Protein AF-A0A2N0NHW1-F1 (afdb_monomer)

pLDDT: mean 92.8, std 4.15, range [64.0, 98.0]

Foldseek 3Di:
DDDDDAQQADEDDQVVCCVQQQFLTDQALQHDFFWQFGWDADPVVGGTDGDDDPPIGTDWQVNVVVLQVQLVPDPDPVSNVVSRRNNRHNHGHPCVVGPSYITPVRYDYDCLCPQQVPVLLLVVCLQCQNNDPDSVVSPDQNHFYPVLLVVLQVVQCVCQVVDDCVLPHRGHRCVVCVVPDHSSNSCCCVPPRVCVSRVVRGDDD

Solvent-accessible surface area (backbone atoms only — not comparable to full-atom values): 11763 Å² total; per-residue (Å²): 138,87,88,85,87,78,71,52,66,54,74,48,56,66,74,58,46,21,61,64,55,26,36,66,27,73,74,31,49,21,37,50,72,52,34,70,51,63,35,48,76,35,83,88,77,74,46,42,44,73,70,92,59,94,87,54,51,70,44,48,50,64,54,53,52,52,56,35,49,54,43,71,68,41,88,42,73,70,55,26,54,50,46,25,54,71,61,19,40,72,45,81,32,78,61,71,78,37,88,59,44,43,55,41,74,23,51,52,82,36,57,56,57,48,52,16,61,43,45,34,55,47,52,52,25,43,34,57,45,59,58,49,92,50,66,77,78,28,75,48,85,61,40,42,53,70,70,60,46,53,52,47,19,49,54,32,45,67,44,30,86,73,52,61,69,91,73,52,79,59,53,58,32,50,82,84,41,56,94,76,55,51,46,68,54,27,39,45,36,62,76,67,43,41,60,83,67,44,56,91,65,40,70,83,130

Nearest PDB structures (foldseek):
  2l89-assembly1_A  TM=3.582E-01  e=9.801E+00  Schizosaccharomyces pombe

Organism: NCBI:txid588596

Structure (mmCIF, N/CA/C/O backbone):
data_AF-A0A2N0NHW1-F1
#
_entry.id   AF-A0A2N0NHW1-F1
#
loop_
_atom_site.group_PDB
_atom_site.id
_atom_site.type_symbol
_atom_site.label_atom_id
_atom_site.label_alt_id
_atom_site.label_comp_id
_atom_site.label_asym_id
_atom_site.label_entity_id
_atom_site.label_seq_id
_atom_site.pdbx_PDB_ins_code
_atom_site.Cartn_x
_atom_site.Cartn_y
_atom_site.Cartn_z
_atom_site.occupancy
_atom_site.B_iso_or_equiv
_atom_site.auth_seq_id
_atom_site.auth_comp_id
_atom_site.auth_asym_id
_atom_site.auth_atom_id
_atom_site.pdbx_PDB_model_num
ATOM 1 N N . PHE A 1 1 ? -29.963 -29.467 -3.826 1.00 82.06 1 PHE A N 1
ATOM 2 C CA . PHE A 1 1 ? -28.678 -28.910 -3.354 1.00 82.06 1 PHE A CA 1
ATOM 3 C C . PHE A 1 1 ? -28.899 -27.444 -3.019 1.00 82.06 1 PHE A C 1
ATOM 5 O O . PHE A 1 1 ? -29.525 -26.764 -3.822 1.00 82.06 1 PHE A O 1
ATOM 12 N N . VAL A 1 2 ? -28.458 -26.979 -1.847 1.00 88.88 2 VAL A N 1
ATOM 13 C CA . VAL A 1 2 ? -28.551 -25.562 -1.454 1.00 88.88 2 VAL A CA 1
ATOM 14 C C . VAL A 1 2 ? -27.142 -24.976 -1.491 1.00 88.88 2 VAL A C 1
ATOM 16 O O . VAL A 1 2 ? -26.278 -25.403 -0.726 1.00 88.88 2 VAL A O 1
ATOM 19 N N . LEU A 1 3 ? -26.907 -24.034 -2.406 1.00 90.56 3 LEU A N 1
ATOM 20 C CA . LEU A 1 3 ? -25.643 -23.309 -2.527 1.00 90.56 3 LEU A CA 1
ATOM 21 C C . LEU A 1 3 ? -25.658 -22.106 -1.580 1.00 90.56 3 LEU A C 1
ATOM 23 O O . LEU A 1 3 ? -26.539 -21.257 -1.685 1.00 90.56 3 LEU A O 1
ATOM 27 N N . HIS A 1 4 ? -24.660 -22.009 -0.706 1.00 89.81 4 HIS A N 1
ATOM 28 C CA . HIS A 1 4 ? -24.431 -20.826 0.120 1.00 89.81 4 HIS A CA 1
ATOM 29 C C . HIS A 1 4 ? -23.197 -20.083 -0.395 1.00 89.81 4 HIS A C 1
ATOM 31 O O . HIS A 1 4 ? -22.145 -20.690 -0.595 1.00 89.81 4 HIS A O 1
ATOM 37 N N . ALA A 1 5 ? -23.322 -18.773 -0.601 1.00 91.44 5 ALA A N 1
ATOM 38 C CA . ALA A 1 5 ? -22.217 -17.892 -0.955 1.00 91.44 5 ALA A CA 1
ATOM 39 C C . ALA A 1 5 ? -21.917 -16.960 0.223 1.00 91.44 5 ALA A C 1
ATOM 41 O O . ALA A 1 5 ? -22.826 -16.342 0.774 1.00 91.44 5 ALA A O 1
ATOM 42 N N . TYR A 1 6 ? -20.642 -16.852 0.593 1.00 93.12 6 TYR A N 1
ATOM 43 C CA . TYR A 1 6 ? -20.183 -16.006 1.691 1.00 93.12 6 TYR A CA 1
ATOM 44 C C . TYR A 1 6 ? -19.139 -15.016 1.190 1.00 93.12 6 TYR A C 1
ATOM 46 O O . TYR A 1 6 ? -18.230 -15.379 0.442 1.00 93.12 6 TYR A O 1
ATOM 54 N N . ILE A 1 7 ? -19.236 -13.769 1.647 1.00 93.62 7 ILE A N 1
ATOM 55 C CA . ILE A 1 7 ? -18.194 -12.771 1.414 1.00 93.62 7 ILE A CA 1
ATOM 56 C C . ILE A 1 7 ? -17.072 -13.034 2.417 1.00 93.62 7 ILE A C 1
ATOM 58 O O . ILE A 1 7 ? -17.293 -12.955 3.624 1.00 93.62 7 ILE A O 1
ATOM 62 N N . ILE A 1 8 ? -15.874 -13.347 1.925 1.00 94.62 8 ILE A N 1
ATOM 63 C CA . ILE A 1 8 ? -14.708 -13.662 2.770 1.00 94.62 8 ILE A CA 1
ATOM 64 C C . ILE A 1 8 ? -13.676 -12.532 2.815 1.00 94.62 8 ILE A C 1
ATOM 66 O O . ILE A 1 8 ? -12.847 -12.492 3.726 1.00 94.62 8 ILE A O 1
ATOM 70 N N . ALA A 1 9 ? -13.708 -11.619 1.839 1.00 95.00 9 ALA A N 1
ATOM 71 C C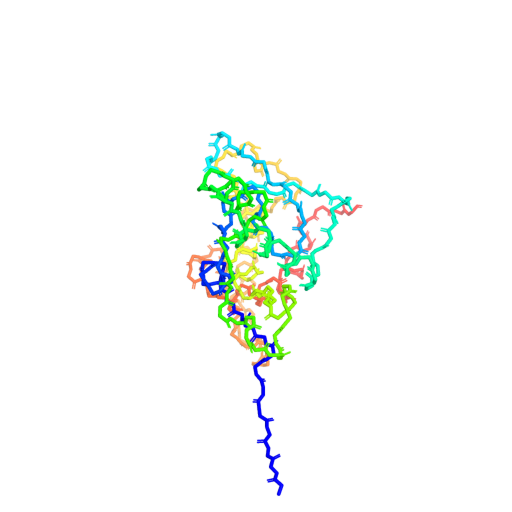A . ALA A 1 9 ? -12.747 -10.535 1.730 1.00 95.00 9 ALA A CA 1
ATOM 72 C C . ALA A 1 9 ? -13.324 -9.287 1.049 1.00 95.00 9 ALA A C 1
ATOM 74 O O . ALA A 1 9 ? -14.211 -9.382 0.203 1.00 95.00 9 ALA A O 1
ATOM 75 N N . TRP A 1 10 ? -12.762 -8.134 1.407 1.00 94.69 10 TRP A N 1
ATOM 76 C CA . TRP A 1 10 ? -13.047 -6.813 0.859 1.00 94.69 10 TRP A CA 1
ATOM 77 C C . TRP A 1 10 ? -11.733 -6.133 0.490 1.00 94.69 10 TRP A C 1
ATOM 79 O O . TRP A 1 10 ? -10.837 -6.002 1.324 1.00 94.69 10 TRP A O 1
ATOM 89 N N . THR A 1 11 ? -11.614 -5.674 -0.750 1.00 92.94 11 THR A N 1
ATOM 90 C CA . THR A 1 11 ? -10.414 -4.993 -1.249 1.00 92.94 11 THR A CA 1
ATOM 91 C C . THR A 1 11 ? -10.763 -3.591 -1.712 1.00 92.94 11 THR A C 1
ATOM 93 O O . THR A 1 11 ? -11.890 -3.330 -2.126 1.00 92.94 11 THR A O 1
ATOM 96 N N . GLY A 1 12 ? -9.791 -2.692 -1.667 1.00 91.81 12 GLY A N 1
ATOM 97 C CA . GLY A 1 12 ? -9.950 -1.344 -2.185 1.00 91.81 12 GLY A CA 1
ATOM 98 C C . GLY A 1 12 ? -8.791 -0.452 -1.788 1.00 91.81 12 GLY A C 1
ATOM 99 O O . GLY A 1 12 ? -7.914 -0.841 -1.005 1.00 91.81 12 GLY A O 1
ATOM 100 N N . ASP A 1 13 ? -8.822 0.767 -2.308 1.00 91.75 13 ASP A N 1
ATOM 101 C CA . ASP A 1 13 ? -7.889 1.801 -1.906 1.00 91.75 13 ASP A CA 1
ATOM 102 C C . ASP A 1 13 ? -8.015 2.107 -0.399 1.00 91.75 13 ASP A C 1
ATOM 104 O O . ASP A 1 13 ? -8.997 1.785 0.285 1.00 91.75 13 ASP A O 1
ATOM 108 N N . ILE A 1 14 ? -6.968 2.713 0.164 1.00 91.81 14 ILE A N 1
ATOM 109 C CA . ILE A 1 14 ? -6.939 3.006 1.600 1.00 91.81 14 ILE A CA 1
ATOM 110 C C . ILE A 1 14 ? -8.113 3.914 2.021 1.00 91.81 14 ILE A C 1
ATOM 112 O O . ILE A 1 14 ? -8.692 3.647 3.077 1.00 91.81 14 ILE A O 1
ATOM 116 N N . PRO A 1 15 ? -8.512 4.951 1.256 1.00 92.81 15 PRO A N 1
ATOM 117 C CA . PRO A 1 15 ? -9.699 5.745 1.567 1.00 92.81 15 PRO A CA 1
ATOM 118 C C . PRO A 1 15 ? -11.001 4.938 1.682 1.00 92.81 15 PRO A C 1
ATOM 120 O O . PRO A 1 15 ? -11.739 5.144 2.653 1.00 92.81 15 PRO A O 1
ATOM 123 N N . ALA A 1 16 ? -11.291 4.015 0.758 1.00 93.94 16 ALA A N 1
ATOM 124 C CA . ALA A 1 16 ? -12.494 3.186 0.835 1.00 93.94 16 ALA A CA 1
ATOM 125 C C . ALA A 1 16 ? -12.443 2.242 2.040 1.00 93.94 16 ALA A C 1
ATOM 127 O O . ALA A 1 16 ? -13.382 2.207 2.843 1.00 93.94 16 ALA A O 1
ATOM 128 N N . LEU A 1 17 ? -11.320 1.543 2.233 1.00 94.62 17 LEU A N 1
ATOM 129 C CA . LEU A 1 17 ? -11.161 0.628 3.366 1.00 94.62 17 LEU A CA 1
ATOM 130 C C . LEU A 1 17 ? -11.186 1.360 4.712 1.00 94.62 17 LEU A C 1
ATOM 132 O O . LEU A 1 17 ? -11.706 0.821 5.684 1.00 94.62 17 LEU A O 1
ATOM 136 N N . THR A 1 18 ? -10.723 2.613 4.762 1.00 95.00 18 THR A N 1
ATOM 137 C CA . THR A 1 18 ? -10.802 3.455 5.965 1.00 95.00 18 THR A CA 1
ATOM 138 C C . THR A 1 18 ? -12.245 3.641 6.431 1.00 95.00 18 THR A C 1
ATOM 140 O O . THR A 1 18 ? -12.527 3.565 7.628 1.00 95.00 18 THR A O 1
ATOM 143 N N . LYS A 1 19 ? -13.165 3.859 5.486 1.00 95.06 19 LYS A N 1
ATOM 144 C CA . LYS A 1 19 ? -14.596 4.027 5.772 1.00 95.06 19 LYS A CA 1
ATOM 145 C C . LYS A 1 19 ? -15.252 2.695 6.118 1.00 95.06 19 LYS A C 1
ATOM 147 O O . LYS A 1 19 ? -15.926 2.602 7.136 1.00 95.06 19 LYS A O 1
ATOM 152 N N . ILE A 1 20 ? -15.007 1.663 5.309 1.00 95.19 20 ILE A N 1
ATOM 153 C CA . ILE A 1 20 ? -15.612 0.332 5.479 1.00 95.19 20 ILE A CA 1
ATOM 154 C C . ILE A 1 20 ? -15.211 -0.300 6.820 1.00 95.19 20 ILE A C 1
ATOM 156 O O . ILE A 1 20 ? -16.048 -0.868 7.520 1.00 95.19 20 ILE A O 1
ATOM 160 N N . MET A 1 21 ? -13.938 -0.182 7.200 1.00 96.31 21 MET A N 1
ATOM 161 C CA . MET A 1 21 ? -13.416 -0.733 8.454 1.00 96.31 21 MET A CA 1
ATOM 162 C C . MET A 1 21 ? -13.618 0.197 9.657 1.00 96.31 21 MET A C 1
ATOM 164 O O . MET A 1 21 ? -13.273 -0.191 10.767 1.00 96.31 21 MET A O 1
ATOM 168 N N . ASN A 1 22 ? -14.159 1.402 9.446 1.00 96.62 22 ASN A N 1
ATOM 169 C CA . ASN A 1 22 ? -14.344 2.432 10.467 1.00 96.62 22 ASN A CA 1
ATOM 170 C C . ASN A 1 22 ? -13.047 2.761 11.244 1.00 96.62 22 ASN A C 1
ATOM 172 O O . ASN A 1 22 ? -12.987 2.673 12.469 1.00 96.62 22 ASN A O 1
ATOM 176 N N . ILE A 1 23 ? -11.986 3.136 10.521 1.00 96.50 23 ILE A N 1
ATOM 177 C CA . ILE A 1 23 ? -10.656 3.453 11.078 1.00 96.50 23 ILE A CA 1
ATOM 178 C C . ILE A 1 23 ? -10.252 4.921 10.859 1.00 96.50 23 ILE A C 1
ATOM 180 O O . ILE A 1 23 ? -10.913 5.684 10.144 1.00 96.50 23 ILE A O 1
ATOM 184 N N . THR A 1 24 ? -9.164 5.346 11.505 1.00 94.25 24 THR A N 1
ATOM 185 C CA . THR A 1 24 ? -8.602 6.713 11.444 1.00 94.25 24 THR A CA 1
ATOM 186 C C . THR A 1 24 ? -7.956 7.056 10.101 1.00 94.25 24 THR A C 1
ATOM 188 O O . THR A 1 24 ? -7.981 8.219 9.701 1.00 94.25 24 THR A O 1
ATOM 191 N N . GLY A 1 25 ? -7.462 6.054 9.369 1.00 91.00 25 GLY A N 1
ATOM 192 C CA . GLY A 1 25 ? -6.885 6.198 8.028 1.00 91.00 25 GLY A CA 1
ATOM 193 C C . GLY A 1 25 ? -5.362 6.376 8.015 1.00 91.00 25 GLY A C 1
ATOM 194 O O . GLY A 1 25 ? -4.701 6.329 9.053 1.00 91.00 25 GLY A O 1
ATOM 195 N N . HIS A 1 26 ? -4.794 6.566 6.819 1.00 85.94 26 HIS A N 1
ATOM 196 C CA . HIS A 1 26 ? -3.341 6.492 6.585 1.00 85.94 26 HIS A CA 1
ATOM 197 C C . HIS A 1 26 ? -2.511 7.577 7.284 1.00 85.94 26 HIS A C 1
ATOM 199 O O . HIS A 1 26 ? -1.360 7.323 7.607 1.00 85.94 26 HIS A O 1
ATOM 205 N N . ASN A 1 27 ? -3.074 8.761 7.542 1.00 91.12 27 ASN A N 1
ATOM 206 C CA . ASN A 1 27 ? -2.352 9.866 8.186 1.00 91.12 27 ASN A CA 1
ATOM 207 C C . ASN A 1 27 ? -2.479 9.863 9.722 1.00 91.12 27 ASN A C 1
ATOM 209 O O . ASN A 1 27 ? -2.322 10.896 10.367 1.00 91.12 27 ASN A O 1
ATOM 213 N N . SER A 1 28 ? -2.834 8.722 10.314 1.00 93.75 28 SER A N 1
ATOM 214 C CA . SER A 1 28 ? -2.901 8.557 11.767 1.00 93.75 28 SER A CA 1
ATOM 215 C C . SER A 1 28 ? -1.667 7.830 12.288 1.00 93.75 28 SER A C 1
ATOM 217 O O . SER A 1 28 ? -1.085 7.013 11.578 1.00 93.75 28 SER A O 1
ATOM 219 N N . TYR A 1 29 ? -1.295 8.099 13.541 1.00 94.94 29 TYR A N 1
ATOM 220 C CA . TYR A 1 29 ? -0.152 7.455 14.194 1.00 94.94 29 TYR A CA 1
ATOM 221 C C . TYR A 1 29 ? -0.278 5.925 14.216 1.00 94.94 29 TYR A C 1
ATOM 223 O O . TYR A 1 29 ? 0.709 5.237 14.010 1.00 94.94 29 TYR A O 1
ATOM 231 N N . HIS A 1 30 ? -1.492 5.382 14.329 1.00 93.94 30 HIS A N 1
ATOM 232 C CA . HIS A 1 30 ? -1.753 3.938 14.276 1.00 93.94 30 HIS A CA 1
ATOM 233 C C . HIS A 1 30 ? -2.588 3.547 13.046 1.00 93.94 30 HIS A C 1
ATOM 235 O O . HIS A 1 30 ? -3.590 2.843 13.140 1.00 93.94 30 HIS A O 1
ATOM 241 N N . GLY A 1 31 ? -2.180 4.012 11.861 1.00 91.81 31 GLY A N 1
ATOM 242 C CA . GLY A 1 31 ? -2.922 3.799 10.610 1.00 91.81 31 GLY A CA 1
ATOM 243 C C . GLY A 1 31 ? -2.817 2.396 9.996 1.00 91.81 31 GLY A C 1
ATOM 244 O O . GLY A 1 31 ? -3.572 2.073 9.074 1.00 91.81 31 GLY A O 1
ATOM 245 N N . CYS A 1 32 ? -1.898 1.546 10.466 1.00 93.00 32 CYS A N 1
ATOM 246 C CA . CYS A 1 32 ? -1.763 0.190 9.940 1.00 93.00 32 CYS A CA 1
ATOM 247 C C . CYS A 1 32 ? -2.912 -0.709 10.409 1.00 93.00 32 CYS A C 1
ATOM 249 O O . CYS A 1 32 ? -3.256 -0.765 11.587 1.00 93.00 32 CYS A O 1
ATOM 251 N N . ARG A 1 33 ? -3.482 -1.482 9.482 1.00 93.44 33 ARG A N 1
ATOM 252 C CA . ARG A 1 33 ? -4.569 -2.430 9.771 1.00 93.44 33 ARG A CA 1
ATOM 253 C C . ARG A 1 33 ? -4.063 -3.730 10.390 1.00 93.44 33 ARG A C 1
ATOM 255 O O . ARG A 1 33 ? -4.769 -4.339 11.186 1.00 93.44 33 ARG A O 1
ATOM 262 N N . PHE A 1 34 ? -2.851 -4.137 10.021 1.00 94.38 34 PHE A N 1
ATOM 263 C CA . PHE A 1 34 ? -2.318 -5.473 10.285 1.00 94.38 34 PHE A CA 1
ATOM 264 C C . PHE A 1 34 ? -1.431 -5.558 11.520 1.00 94.38 34 PHE A C 1
ATOM 266 O O . PHE A 1 34 ? -1.296 -6.639 12.073 1.00 94.38 34 PHE A O 1
ATOM 273 N N . CYS A 1 35 ? -0.830 -4.454 11.959 1.00 94.25 35 CYS A N 1
ATOM 274 C CA . CYS A 1 35 ? 0.109 -4.451 13.075 1.00 94.25 35 CYS A CA 1
ATOM 275 C C . CYS A 1 35 ? 0.065 -3.133 13.853 1.00 94.25 35 CYS A C 1
ATOM 277 O O . CYS A 1 35 ? -0.546 -2.158 13.405 1.00 94.25 35 CYS A O 1
ATOM 279 N N . ASN A 1 36 ? 0.699 -3.113 15.023 1.00 93.31 36 ASN A N 1
ATOM 280 C CA . ASN A 1 36 ? 0.720 -1.978 15.951 1.00 93.31 36 ASN A CA 1
ATOM 281 C C . ASN A 1 36 ? 1.857 -0.984 15.672 1.00 93.31 36 ASN A C 1
ATOM 283 O O . ASN A 1 36 ? 2.365 -0.344 16.586 1.00 93.31 36 ASN A O 1
ATOM 287 N N . ILE A 1 37 ? 2.291 -0.872 14.416 1.00 94.56 37 ILE A N 1
ATOM 288 C CA . ILE A 1 37 ? 3.351 0.062 14.038 1.00 94.56 37 ILE A CA 1
ATOM 289 C C . ILE A 1 37 ? 2.878 1.492 14.299 1.00 94.56 37 ILE A C 1
ATOM 291 O O . ILE A 1 37 ? 1.793 1.888 13.866 1.00 94.56 37 ILE A O 1
ATOM 295 N N . GLU A 1 38 ? 3.697 2.246 15.023 1.00 94.19 38 GLU A N 1
ATOM 296 C CA . GLU A 1 38 ? 3.469 3.659 15.279 1.00 94.19 38 GLU A CA 1
ATOM 297 C C . GLU A 1 38 ? 4.172 4.486 14.205 1.00 94.19 38 GLU A C 1
ATOM 299 O O . GLU A 1 38 ? 5.338 4.265 13.865 1.00 94.19 38 GLU A O 1
ATOM 304 N N . GLY A 1 39 ? 3.430 5.419 13.630 1.00 94.06 39 GLY A N 1
ATOM 305 C CA . GLY A 1 39 ? 3.946 6.363 12.667 1.00 94.06 39 GLY A CA 1
ATOM 306 C C . GLY A 1 39 ? 4.638 7.546 13.338 1.00 94.06 39 GLY A C 1
ATOM 307 O O . GLY A 1 39 ? 4.343 7.916 14.466 1.00 94.06 39 GLY A O 1
ATOM 308 N N . VAL A 1 40 ? 5.535 8.195 12.609 1.00 94.75 40 VAL A N 1
ATOM 309 C CA . VAL A 1 40 ? 6.222 9.417 13.023 1.00 94.75 40 VAL A CA 1
ATOM 310 C C . VAL A 1 40 ? 5.734 10.562 12.150 1.00 94.75 40 VAL A C 1
ATOM 312 O O . VAL A 1 40 ? 5.721 10.467 10.920 1.00 94.75 40 VAL A O 1
ATOM 315 N N . TYR A 1 41 ? 5.323 11.659 12.781 1.00 95.50 41 TYR A N 1
ATOM 316 C CA . TYR A 1 41 ? 4.906 12.854 12.058 1.00 95.50 41 TYR A CA 1
ATOM 317 C C . TYR A 1 41 ? 6.122 13.608 11.516 1.00 95.50 41 TYR A C 1
ATOM 319 O O . TYR A 1 41 ? 7.019 13.993 12.265 1.00 95.50 41 TYR A O 1
ATOM 327 N N . SER A 1 42 ? 6.142 13.855 10.209 1.00 92.75 42 SER A N 1
ATOM 328 C CA . SER A 1 42 ? 7.153 14.704 9.589 1.00 92.75 42 SER A CA 1
ATOM 329 C C . SER A 1 42 ? 6.695 16.155 9.569 1.00 92.75 42 SER A C 1
ATOM 331 O O . SER A 1 42 ? 5.788 16.517 8.817 1.00 92.75 42 SER A O 1
ATOM 333 N N . GLN A 1 43 ? 7.390 17.018 10.312 1.00 92.81 43 GLN A N 1
ATOM 334 C CA . GLN A 1 43 ? 7.140 18.462 10.276 1.00 92.81 43 GLN A CA 1
ATOM 335 C C . GLN A 1 43 ? 7.383 19.050 8.874 1.00 92.81 43 GLN A C 1
ATOM 337 O O . GLN A 1 43 ? 6.641 19.925 8.427 1.00 92.81 43 GLN A O 1
ATOM 342 N N . LYS A 1 44 ? 8.402 18.535 8.166 1.00 88.81 44 LYS A N 1
ATOM 343 C CA . LYS A 1 44 ? 8.801 18.986 6.824 1.00 88.81 44 LYS A CA 1
ATOM 344 C C . LYS A 1 44 ? 7.721 18.691 5.783 1.00 88.81 44 LYS A C 1
ATOM 346 O O . LYS A 1 44 ? 7.391 19.563 4.985 1.00 88.81 44 LYS A O 1
ATOM 351 N N . TYR A 1 45 ? 7.170 17.478 5.795 1.00 86.19 45 TYR A N 1
ATOM 352 C CA . TYR A 1 45 ? 6.227 17.026 4.766 1.00 86.19 45 TYR A CA 1
ATOM 353 C C . TYR A 1 45 ? 4.759 17.014 5.220 1.00 86.19 45 TYR A C 1
ATOM 355 O O . TYR A 1 45 ? 3.881 16.706 4.415 1.00 86.19 45 TYR A O 1
ATOM 363 N N . ARG A 1 46 ? 4.484 17.374 6.480 1.00 91.31 46 ARG A N 1
ATOM 364 C CA . ARG A 1 46 ? 3.144 17.501 7.083 1.00 91.31 46 ARG A CA 1
ATOM 365 C C . ARG A 1 46 ? 2.279 16.241 6.983 1.00 91.31 46 ARG A C 1
ATOM 367 O O . ARG A 1 46 ? 1.072 16.324 6.773 1.00 91.31 46 ARG A O 1
ATOM 374 N N . HIS A 1 47 ? 2.896 15.073 7.134 1.00 91.06 47 HIS A N 1
ATOM 375 C CA . HIS A 1 47 ? 2.187 13.798 7.206 1.00 91.06 47 HIS A CA 1
ATOM 376 C C . HIS A 1 47 ? 2.937 12.767 8.047 1.00 91.06 47 HIS A C 1
ATOM 378 O O . HIS A 1 47 ? 4.114 12.944 8.376 1.00 91.06 47 HIS A O 1
ATOM 384 N N . VAL A 1 48 ? 2.220 11.709 8.415 1.00 94.44 48 VAL A N 1
ATOM 385 C CA . VAL A 1 48 ? 2.725 10.577 9.190 1.00 94.44 48 VAL A CA 1
ATOM 386 C C . VAL A 1 48 ? 3.362 9.539 8.264 1.00 94.44 48 VAL A C 1
ATOM 388 O O . VAL A 1 48 ? 2.779 9.157 7.250 1.00 94.44 48 VAL A O 1
ATOM 391 N N . TYR A 1 49 ? 4.548 9.065 8.638 1.00 92.56 49 TYR A N 1
ATOM 392 C CA . TYR A 1 49 ? 5.265 7.975 7.974 1.00 92.56 49 TYR A CA 1
ATOM 393 C C . TYR A 1 49 ? 5.476 6.808 8.929 1.00 92.56 49 TYR A C 1
ATOM 395 O O . TYR A 1 49 ? 5.560 7.012 10.131 1.00 92.56 49 TYR A O 1
ATOM 403 N N . PHE A 1 50 ? 5.639 5.596 8.405 1.00 92.44 50 PHE A N 1
ATOM 404 C CA . PHE A 1 50 ? 5.817 4.388 9.212 1.00 92.44 50 PHE A CA 1
ATOM 405 C C . PHE A 1 50 ? 7.241 3.846 9.039 1.00 92.44 50 PHE A C 1
ATOM 407 O O . PHE A 1 50 ? 7.501 3.146 8.056 1.00 92.44 50 PHE A O 1
ATOM 414 N N . PRO A 1 51 ? 8.188 4.195 9.931 1.00 90.81 51 PRO A N 1
ATOM 415 C CA . PRO A 1 51 ? 9.542 3.663 9.855 1.00 90.81 51 PRO A CA 1
ATOM 416 C C . PRO A 1 51 ? 9.534 2.148 10.120 1.00 90.81 51 PRO A C 1
ATOM 418 O O . PRO A 1 51 ? 8.795 1.697 10.997 1.00 90.81 51 PRO A O 1
ATOM 421 N N . PRO A 1 52 ? 10.345 1.346 9.405 1.00 88.94 52 PRO A N 1
ATOM 422 C CA . PRO A 1 52 ? 10.413 -0.092 9.639 1.00 88.94 52 PRO A CA 1
ATOM 423 C C . PRO A 1 52 ? 10.721 -0.403 11.106 1.00 88.94 52 PRO A C 1
ATOM 425 O O . PRO A 1 52 ? 11.720 0.062 11.649 1.00 88.94 52 PRO A O 1
ATOM 428 N N . ASN A 1 53 ? 9.870 -1.211 11.734 1.00 88.19 53 ASN A N 1
ATOM 429 C CA . ASN A 1 53 ? 10.071 -1.688 13.095 1.00 88.19 53 ASN A CA 1
ATOM 430 C C . ASN A 1 53 ? 9.972 -3.222 13.106 1.00 88.19 53 ASN A C 1
ATOM 432 O O . ASN A 1 53 ? 8.865 -3.751 12.969 1.00 88.19 53 ASN A O 1
ATOM 436 N N . PRO A 1 54 ? 11.096 -3.947 13.260 1.00 84.50 54 PRO A N 1
ATOM 437 C CA . PRO A 1 54 ? 11.099 -5.409 13.230 1.00 84.50 54 PRO A CA 1
ATOM 438 C C . PRO A 1 54 ? 10.391 -6.031 14.442 1.00 84.50 54 PRO A C 1
ATOM 440 O O . PRO A 1 54 ? 9.939 -7.167 14.360 1.00 84.50 54 PRO A O 1
ATOM 443 N N . ASN A 1 55 ? 10.236 -5.282 15.537 1.00 88.94 55 ASN A N 1
ATOM 444 C CA . ASN A 1 55 ? 9.601 -5.746 16.773 1.00 88.94 55 ASN A CA 1
ATOM 445 C C . ASN A 1 55 ? 8.096 -5.436 16.814 1.00 88.94 55 ASN A C 1
ATOM 447 O O . ASN A 1 55 ? 7.482 -5.419 17.881 1.00 88.94 55 ASN A O 1
ATOM 451 N N . CYS A 1 56 ? 7.491 -5.133 15.665 1.00 89.62 56 CYS A N 1
ATOM 452 C CA . CYS A 1 56 ? 6.086 -4.776 15.598 1.00 89.62 56 CYS A CA 1
ATOM 453 C C . CYS A 1 56 ? 5.179 -6.004 15.765 1.00 89.62 56 CYS A C 1
ATOM 455 O O . CYS A 1 56 ? 5.312 -6.998 15.052 1.00 89.62 56 CYS A O 1
ATOM 457 N N . THR A 1 57 ? 4.215 -5.915 16.680 1.00 93.31 57 THR A N 1
ATOM 458 C CA . THR A 1 57 ? 3.227 -6.970 16.913 1.00 93.31 57 THR A CA 1
ATOM 459 C C . THR A 1 57 ? 2.084 -6.890 15.904 1.00 93.31 57 THR A C 1
ATOM 461 O O . THR A 1 57 ? 1.535 -5.817 15.635 1.00 93.31 57 THR A O 1
ATOM 464 N N . ASN A 1 58 ? 1.718 -8.038 15.331 1.00 94.69 58 ASN A N 1
ATOM 465 C CA . ASN A 1 58 ? 0.557 -8.151 14.452 1.00 94.69 58 ASN A CA 1
ATOM 466 C C . ASN A 1 58 ? -0.741 -8.097 15.264 1.00 94.69 58 ASN A C 1
ATOM 468 O O . ASN A 1 58 ? -0.778 -8.556 16.399 1.00 94.69 58 ASN A O 1
ATOM 472 N N . LYS A 1 59 ? -1.794 -7.557 14.649 1.00 94.88 59 LYS A N 1
ATOM 473 C CA . LYS A 1 59 ? -3.159 -7.538 15.173 1.00 94.88 59 LYS A CA 1
ATOM 474 C C . LYS A 1 59 ? -3.932 -8.715 14.601 1.00 94.88 59 LYS A C 1
ATOM 476 O O . LYS A 1 59 ? -4.078 -8.814 13.376 1.00 94.88 59 LYS A O 1
ATOM 481 N N . ASP A 1 60 ? -4.465 -9.560 15.467 1.00 95.75 60 ASP A N 1
ATOM 482 C CA . ASP A 1 60 ? -5.396 -10.612 15.072 1.00 95.75 60 ASP A CA 1
ATOM 483 C C . ASP A 1 60 ? -6.865 -10.196 15.274 1.00 95.75 60 ASP A C 1
ATOM 485 O O . ASP A 1 60 ? -7.185 -9.064 15.636 1.00 95.75 60 ASP A O 1
ATOM 489 N N . HIS A 1 61 ? -7.792 -11.110 14.995 1.00 96.06 61 HIS A N 1
ATOM 490 C CA . HIS A 1 61 ? -9.218 -10.821 15.117 1.00 96.06 61 HIS A CA 1
ATOM 491 C C . HIS A 1 61 ? -9.667 -10.548 16.561 1.00 96.06 61 HIS A C 1
ATOM 493 O O . HIS A 1 61 ? -10.586 -9.753 16.763 1.00 96.06 61 HIS A O 1
ATOM 499 N N . LEU A 1 62 ? -9.033 -11.184 17.548 1.00 96.56 62 LEU A N 1
ATOM 500 C CA . LEU A 1 62 ? -9.345 -11.006 18.964 1.00 96.56 62 LEU A CA 1
ATOM 501 C C . LEU A 1 62 ? -8.826 -9.660 19.469 1.00 96.56 62 LEU A C 1
ATOM 503 O O . LEU A 1 62 ? -9.553 -8.975 20.188 1.00 96.56 62 LEU A O 1
ATOM 507 N N . ASP A 1 63 ? -7.635 -9.237 19.034 1.00 96.62 63 ASP A N 1
ATOM 508 C CA . ASP A 1 63 ? -7.115 -7.896 19.324 1.00 96.62 63 ASP A CA 1
ATOM 509 C C . ASP A 1 63 ? -8.087 -6.814 18.842 1.00 96.62 63 ASP A C 1
ATOM 511 O O . ASP A 1 63 ? -8.407 -5.879 19.576 1.00 96.62 63 ASP A O 1
ATOM 515 N N . TRP A 1 64 ? -8.607 -6.965 17.619 1.00 97.06 64 TRP A N 1
ATOM 516 C CA . TRP A 1 64 ? -9.594 -6.042 17.060 1.00 97.06 64 TRP A CA 1
ATOM 517 C C . TRP A 1 64 ? -10.885 -5.992 17.884 1.00 97.06 64 TRP A C 1
ATOM 519 O O . TRP A 1 64 ? -11.379 -4.899 18.160 1.00 97.06 64 TRP A O 1
ATOM 529 N N . LEU A 1 65 ? -11.422 -7.147 18.294 1.00 96.94 65 LEU A N 1
ATOM 530 C CA . LEU A 1 65 ? -12.620 -7.209 19.138 1.00 96.94 65 LEU A CA 1
ATOM 531 C C . LEU A 1 65 ? -12.389 -6.554 20.503 1.00 96.94 65 LEU A C 1
ATOM 533 O O . LEU A 1 65 ? -13.233 -5.779 20.949 1.00 96.94 65 LEU A O 1
ATOM 537 N N . ARG A 1 66 ? -11.239 -6.818 21.136 1.00 97.62 66 ARG A N 1
ATOM 538 C CA . ARG A 1 66 ? -10.863 -6.214 22.420 1.00 97.62 66 ARG A CA 1
ATOM 539 C C . ARG A 1 66 ? -10.805 -4.690 22.313 1.00 97.62 66 ARG A C 1
ATOM 541 O O . ARG A 1 66 ? -11.485 -4.010 23.074 1.00 97.62 66 ARG A O 1
ATOM 548 N N . HIS A 1 67 ? -10.073 -4.160 21.332 1.00 97.00 67 HIS A N 1
ATOM 549 C CA . HIS A 1 67 ? -9.939 -2.713 21.135 1.00 97.00 67 HIS A CA 1
ATOM 550 C C . HIS A 1 67 ? -11.284 -2.032 20.851 1.00 97.00 67 HIS A C 1
ATOM 552 O O . HIS A 1 67 ? -11.542 -0.943 21.357 1.00 97.00 67 HIS A O 1
ATOM 558 N N . ILE A 1 68 ? -12.154 -2.664 20.057 1.00 97.38 68 ILE A N 1
ATOM 559 C CA . ILE A 1 68 ? -13.498 -2.139 19.783 1.00 97.38 68 ILE A CA 1
ATOM 560 C C . ILE A 1 68 ? -14.342 -2.116 21.055 1.00 97.38 68 ILE A C 1
ATOM 562 O O . ILE A 1 68 ? -14.964 -1.095 21.329 1.00 97.38 68 ILE A O 1
ATOM 566 N N . ASN A 1 69 ? -14.335 -3.200 21.834 1.00 97.50 69 ASN A N 1
ATOM 567 C CA . ASN A 1 69 ? -15.102 -3.268 23.072 1.00 97.50 69 ASN A CA 1
ATOM 568 C C . ASN A 1 69 ? -14.653 -2.180 24.056 1.00 97.50 69 ASN A C 1
ATOM 570 O O . ASN A 1 69 ? -15.491 -1.463 24.586 1.00 97.50 69 ASN A O 1
ATOM 574 N N . GLU A 1 70 ? -13.343 -1.977 24.220 1.00 98.00 70 GLU A N 1
ATOM 575 C CA . GLU A 1 70 ? -12.813 -0.893 25.057 1.00 98.00 70 GLU A CA 1
ATOM 576 C C . GLU A 1 70 ? -13.304 0.490 24.594 1.00 98.00 70 GLU A C 1
ATOM 578 O O . GLU A 1 70 ? -13.738 1.296 25.417 1.00 98.00 70 GLU A O 1
ATOM 583 N N . ILE A 1 71 ? -13.311 0.749 23.278 1.00 97.62 71 ILE A N 1
ATOM 584 C CA . ILE A 1 71 ? -13.833 1.997 22.693 1.00 97.62 71 ILE A CA 1
ATOM 585 C C . ILE A 1 71 ? -15.344 2.152 22.938 1.00 97.62 71 ILE A C 1
ATOM 587 O O . ILE A 1 71 ? -15.812 3.269 23.174 1.00 97.62 71 ILE A O 1
ATOM 591 N N . GLU A 1 72 ? -16.121 1.071 22.837 1.00 96.44 72 GLU A N 1
ATOM 592 C CA . GLU A 1 72 ? -17.580 1.085 23.016 1.00 96.44 72 GLU A CA 1
ATOM 593 C C . GLU A 1 72 ? -17.989 1.239 24.485 1.00 96.44 72 GLU A C 1
ATOM 595 O O . GLU A 1 72 ? -18.980 1.911 24.767 1.00 96.44 72 GLU A O 1
ATOM 600 N N . THR A 1 73 ? -17.211 0.677 25.414 1.00 97.00 73 THR A N 1
ATOM 601 C CA . THR A 1 73 ? -17.457 0.776 26.863 1.00 97.00 73 THR A CA 1
ATOM 602 C C . THR A 1 73 ? -16.905 2.049 27.505 1.00 97.00 73 THR A C 1
ATOM 604 O O . THR A 1 73 ? -17.160 2.289 28.685 1.00 97.00 73 THR A O 1
ATOM 607 N N . ALA A 1 74 ? -16.151 2.863 26.758 1.00 97.12 74 ALA A N 1
ATOM 608 C CA . ALA A 1 74 ? -15.582 4.111 27.254 1.00 97.12 74 ALA A CA 1
ATOM 609 C C . ALA A 1 74 ? -16.677 5.040 27.805 1.00 97.12 74 ALA A C 1
ATOM 611 O O . ALA A 1 74 ? -17.677 5.328 27.142 1.00 97.12 74 ALA A O 1
ATOM 612 N N . THR A 1 75 ? -16.466 5.543 29.019 1.00 96.31 75 THR A N 1
ATOM 613 C CA . THR A 1 75 ? -17.488 6.300 29.765 1.00 96.31 75 THR A CA 1
ATOM 614 C C . THR A 1 75 ? -17.519 7.777 29.390 1.00 96.31 75 THR A C 1
ATOM 616 O O . THR A 1 75 ? -18.537 8.451 29.554 1.00 96.31 75 THR A O 1
ATOM 619 N N . THR A 1 76 ? -16.403 8.297 28.873 1.00 97.12 76 THR A N 1
ATOM 620 C CA . THR A 1 76 ? -16.260 9.707 28.501 1.00 97.12 76 THR A CA 1
ATOM 621 C C . THR A 1 76 ? -15.810 9.860 27.054 1.00 97.12 76 THR A C 1
ATOM 623 O O . THR A 1 76 ? -15.039 9.056 26.532 1.00 97.12 76 THR A O 1
ATOM 626 N N . ASN A 1 77 ? -16.218 10.961 26.414 1.00 96.12 77 ASN A N 1
ATOM 627 C CA . ASN A 1 77 ? -15.765 11.286 25.057 1.00 96.12 77 ASN A CA 1
ATOM 628 C C . ASN A 1 77 ? -14.235 11.403 24.975 1.00 96.12 77 ASN A C 1
ATOM 630 O O . ASN A 1 77 ? -13.635 10.940 24.012 1.00 96.12 77 ASN A O 1
ATOM 634 N N . ARG A 1 78 ? -13.593 11.949 26.016 1.00 97.25 78 ARG A N 1
ATOM 635 C CA . ARG A 1 78 ? -12.131 12.094 26.076 1.00 97.25 78 ARG A CA 1
ATOM 636 C C . ARG A 1 78 ? -11.413 10.742 26.103 1.00 97.25 78 ARG A C 1
ATOM 638 O O . ARG A 1 78 ? -10.407 10.561 25.419 1.00 97.25 78 ARG A O 1
ATOM 645 N N . GLU A 1 79 ? -11.914 9.801 26.901 1.00 97.31 79 GLU A N 1
ATOM 646 C CA . GLU A 1 79 ? -11.391 8.432 26.960 1.00 97.31 79 GLU A CA 1
ATOM 647 C C . GLU A 1 79 ? -11.551 7.743 25.603 1.00 97.31 79 GLU A C 1
ATOM 649 O O . GLU A 1 79 ? -10.579 7.226 25.051 1.00 97.31 79 GLU A O 1
ATOM 654 N N . LYS A 1 80 ? -12.744 7.848 25.011 1.00 97.50 80 LYS A N 1
ATOM 655 C CA . LYS A 1 80 ? -13.038 7.301 23.687 1.00 97.50 80 LYS A CA 1
ATOM 656 C C . LYS A 1 80 ? -12.094 7.842 22.611 1.00 97.50 80 LYS A C 1
ATOM 658 O O . LYS A 1 80 ? -11.510 7.062 21.866 1.00 97.50 80 LYS A O 1
ATOM 663 N N . GLU A 1 81 ? -11.896 9.156 22.539 1.00 97.00 81 GLU A N 1
ATOM 664 C CA . GLU A 1 81 ? -10.966 9.786 21.590 1.00 97.00 81 GLU A CA 1
ATOM 665 C C . GLU A 1 81 ? -9.517 9.323 21.789 1.00 97.00 81 GLU A C 1
ATOM 667 O O . GLU A 1 81 ? -8.793 9.109 20.812 1.00 97.00 81 GLU A O 1
ATOM 672 N N . THR A 1 82 ? -9.105 9.118 23.042 1.00 97.31 82 THR A N 1
ATOM 673 C CA . THR A 1 82 ? -7.770 8.607 23.378 1.00 97.31 82 THR A 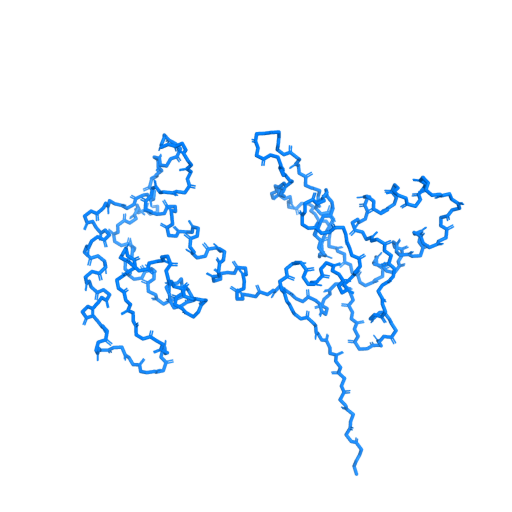CA 1
ATOM 674 C C . THR A 1 82 ? -7.588 7.178 22.866 1.00 97.31 82 THR A C 1
ATOM 676 O O . THR A 1 82 ? -6.605 6.894 22.182 1.00 97.31 82 THR A O 1
ATOM 679 N N . LEU A 1 83 ? -8.562 6.295 23.108 1.00 97.69 83 LEU A N 1
ATOM 680 C CA . LEU A 1 83 ? -8.537 4.914 22.613 1.00 97.69 83 LEU A CA 1
ATOM 681 C C . LEU A 1 83 ? -8.564 4.862 21.078 1.00 97.69 83 LEU A C 1
ATOM 683 O O . LEU A 1 83 ? -7.771 4.141 20.473 1.00 97.69 83 LEU A O 1
ATOM 687 N N . ILE A 1 84 ? -9.401 5.686 20.433 1.00 97.19 84 ILE A N 1
ATOM 688 C CA . ILE A 1 84 ? -9.450 5.794 18.966 1.00 97.19 84 ILE A CA 1
ATOM 689 C C . ILE A 1 84 ? -8.078 6.180 18.406 1.00 97.19 84 ILE A C 1
ATOM 691 O O . ILE A 1 84 ? -7.626 5.602 17.413 1.00 97.19 84 ILE A O 1
ATOM 695 N N . LYS A 1 85 ? -7.398 7.143 19.040 1.00 95.38 85 LYS A N 1
ATOM 696 C CA . LYS A 1 85 ? -6.064 7.584 18.625 1.00 95.38 85 LYS A CA 1
ATOM 697 C C . LYS A 1 85 ? -5.020 6.478 18.796 1.00 95.38 85 LYS A C 1
ATOM 699 O O . LYS A 1 85 ? -4.227 6.288 17.877 1.00 95.38 85 LYS A O 1
ATOM 704 N N . ASN A 1 86 ? -5.052 5.751 19.913 1.00 95.00 86 ASN A N 1
ATOM 705 C CA . ASN A 1 86 ? -4.089 4.692 20.238 1.00 95.00 86 ASN A 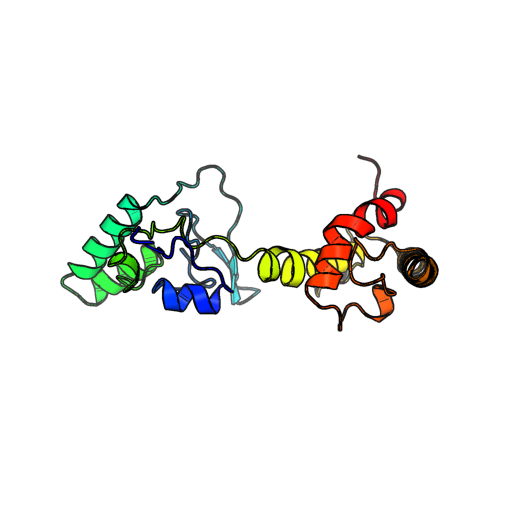CA 1
ATOM 706 C C . ASN A 1 86 ? -4.270 3.435 19.374 1.00 95.00 86 ASN A C 1
ATOM 708 O O . ASN A 1 86 ? -3.296 2.786 19.007 1.00 95.00 86 ASN A O 1
ATOM 712 N N . TYR A 1 87 ? -5.507 3.079 19.024 1.00 95.88 87 TYR A N 1
ATOM 713 C CA . TYR A 1 87 ? -5.786 1.858 18.256 1.00 95.88 87 TYR A CA 1
ATOM 714 C C . TYR A 1 87 ? -5.897 2.094 16.750 1.00 95.88 87 TYR A C 1
ATOM 716 O O . TYR A 1 87 ? -5.782 1.149 15.962 1.00 95.88 87 TYR A O 1
ATOM 724 N N . GLY A 1 88 ? -6.131 3.344 16.343 1.00 96.06 88 GLY A N 1
ATOM 725 C CA . GLY A 1 88 ? -6.429 3.703 14.959 1.00 96.06 88 GLY A CA 1
ATOM 726 C C . GLY A 1 88 ? -7.806 3.221 14.487 1.00 96.06 88 GLY A C 1
ATOM 727 O O . GLY A 1 88 ? -8.077 3.177 13.287 1.00 96.06 88 GLY A O 1
ATOM 728 N N . ILE A 1 89 ? -8.689 2.846 15.413 1.00 96.88 89 ILE A N 1
ATOM 729 C CA . ILE A 1 89 ? -10.035 2.322 15.153 1.00 96.88 89 ILE A CA 1
ATOM 730 C C . ILE A 1 89 ? -11.034 3.351 15.668 1.00 96.88 89 ILE A C 1
ATOM 732 O O . ILE A 1 89 ? -10.940 3.751 16.818 1.00 96.88 89 ILE A O 1
ATOM 736 N N . LYS A 1 90 ? -11.987 3.795 14.842 1.00 96.12 90 LYS A N 1
ATOM 737 C CA . LYS A 1 90 ? -13.026 4.757 15.262 1.00 96.12 90 LYS A CA 1
ATOM 738 C C . LYS A 1 90 ? -14.196 4.080 15.972 1.00 96.12 90 LYS A C 1
ATOM 740 O O . LYS A 1 90 ? -14.870 4.713 16.780 1.00 96.12 90 LYS A O 1
ATOM 745 N N . GLY A 1 91 ? -14.451 2.815 15.652 1.00 95.06 91 GLY A N 1
ATOM 746 C CA . GLY A 1 91 ? -15.490 2.007 16.280 1.00 95.06 91 GLY A CA 1
ATOM 747 C C . GLY A 1 91 ? -15.763 0.721 15.509 1.00 95.06 91 GLY A C 1
ATOM 748 O O . GLY A 1 91 ? -15.059 0.392 14.551 1.00 95.06 91 GLY A O 1
ATOM 749 N N . LYS A 1 92 ? -16.818 0.007 15.905 1.00 96.31 92 LYS A N 1
ATOM 750 C CA . LYS A 1 92 ? -17.222 -1.248 15.270 1.00 96.31 92 LYS A CA 1
ATOM 751 C C . LYS A 1 9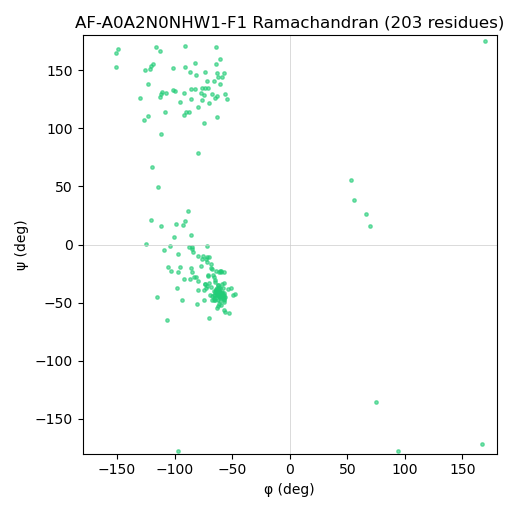2 ? -17.736 -1.013 13.849 1.00 96.31 92 LYS A C 1
ATOM 753 O O . LYS A 1 92 ? -18.582 -0.155 13.607 1.00 96.31 92 LYS A O 1
ATOM 758 N N . SER A 1 93 ? -17.205 -1.772 12.894 1.00 96.56 93 SER A N 1
ATOM 759 C CA . SER A 1 93 ? -17.754 -1.851 11.536 1.00 96.56 93 SER A CA 1
ATOM 760 C C . SER A 1 93 ? -18.938 -2.818 11.508 1.00 96.56 93 SER A C 1
ATOM 762 O O . SER A 1 93 ? -18.898 -3.857 12.165 1.00 96.56 93 SER A O 1
ATOM 764 N N . ILE A 1 94 ? -19.948 -2.541 10.677 1.00 95.50 94 ILE A N 1
ATOM 765 C CA . ILE A 1 94 ? -21.074 -3.462 10.443 1.00 95.50 94 ILE A CA 1
ATOM 766 C C . ILE A 1 94 ? -20.613 -4.838 9.934 1.00 95.50 94 ILE A C 1
ATOM 768 O O . ILE A 1 94 ? -21.288 -5.840 10.131 1.00 95.50 94 ILE A O 1
ATOM 772 N N . LEU A 1 95 ? -19.426 -4.918 9.321 1.00 95.88 95 LEU A N 1
ATOM 773 C CA . LEU A 1 95 ? -18.885 -6.176 8.806 1.00 95.88 95 LEU A CA 1
ATOM 774 C C . LEU A 1 95 ? -18.465 -7.162 9.906 1.00 95.88 95 LEU A C 1
ATOM 776 O O . LEU A 1 95 ? -18.204 -8.318 9.589 1.00 95.88 95 LEU A O 1
ATOM 780 N N . PHE A 1 96 ? -18.419 -6.747 11.178 1.00 94.81 96 PHE A N 1
ATOM 781 C CA . PHE A 1 96 ? -18.266 -7.683 12.299 1.00 94.81 96 PHE A CA 1
ATOM 782 C C . PHE A 1 96 ? -19.485 -8.594 12.490 1.00 94.81 96 PHE A C 1
ATOM 784 O O . PHE A 1 96 ? -19.335 -9.666 13.067 1.00 94.81 96 PHE A O 1
ATOM 791 N N . GLU A 1 97 ? -20.661 -8.214 11.979 1.00 94.06 97 GLU A N 1
ATOM 792 C CA . GLU A 1 97 ? -21.868 -9.055 12.021 1.00 94.06 97 GLU A CA 1
ATOM 793 C C . GLU A 1 97 ? -21.789 -10.242 11.042 1.00 94.06 97 GLU A C 1
ATOM 795 O O . GLU A 1 97 ? -22.578 -11.184 11.112 1.00 94.06 97 GLU A O 1
ATOM 800 N N . LEU A 1 98 ? -20.819 -10.228 10.119 1.00 94.75 98 LEU A N 1
ATOM 801 C CA . LEU A 1 98 ? -20.602 -11.304 9.158 1.00 94.75 98 LEU A CA 1
ATOM 802 C C . LEU A 1 98 ? -19.606 -12.324 9.717 1.00 94.75 98 LEU A C 1
ATOM 804 O O . LEU A 1 98 ? -18.405 -12.068 9.788 1.00 94.75 98 LEU A O 1
ATOM 808 N N . SER A 1 99 ? -20.085 -13.530 10.029 1.00 93.19 99 SER A N 1
ATOM 809 C CA . SER A 1 99 ? -19.256 -14.623 10.570 1.00 93.19 99 SER A CA 1
ATOM 810 C C . SER A 1 99 ? -18.119 -15.073 9.640 1.00 93.19 99 SER A C 1
ATOM 812 O O . SER A 1 99 ? -17.115 -15.619 10.104 1.00 93.19 99 SER A O 1
ATOM 814 N N . SER A 1 100 ? -18.252 -14.816 8.335 1.00 95.50 100 SER A N 1
ATOM 815 C CA . SER A 1 100 ? -17.248 -15.109 7.307 1.00 95.50 100 SER A CA 1
ATOM 816 C C . SER A 1 100 ? -16.111 -14.084 7.228 1.00 95.50 100 SER A C 1
ATOM 818 O O . SER A 1 100 ? -15.125 -14.329 6.531 1.00 95.50 100 SER A O 1
ATOM 820 N N . ILE A 1 101 ? -16.217 -12.949 7.927 1.00 96.62 101 ILE A N 1
ATOM 821 C CA . ILE A 1 101 ? -15.219 -11.876 7.914 1.00 96.62 101 ILE A CA 1
ATOM 822 C C . ILE A 1 101 ? -14.323 -11.964 9.152 1.00 96.62 101 ILE A C 1
ATOM 824 O O . ILE A 1 101 ? -14.783 -12.060 10.288 1.00 96.62 101 ILE A O 1
ATOM 828 N N . LYS A 1 102 ? -13.007 -11.888 8.936 1.00 96.56 102 LYS A N 1
ATOM 829 C CA . LYS A 1 102 ? -11.988 -11.850 9.990 1.00 96.56 102 LYS A CA 1
ATOM 830 C C . LYS A 1 102 ? -11.134 -10.602 9.853 1.00 96.56 102 LYS A C 1
ATOM 832 O O . LYS A 1 102 ? -10.330 -10.480 8.936 1.00 96.56 102 LYS A O 1
ATOM 837 N N . PHE A 1 103 ? -11.277 -9.671 10.784 1.00 96.38 103 PHE A N 1
ATOM 838 C CA . PHE A 1 103 ? -10.417 -8.492 10.860 1.00 96.38 103 PHE A CA 1
ATOM 839 C C . PHE A 1 103 ? -9.004 -8.868 11.339 1.00 96.38 103 PHE A C 1
ATOM 841 O O . PHE A 1 103 ? -8.891 -9.724 12.211 1.00 96.38 103 PHE A O 1
ATOM 848 N N . PRO A 1 104 ? -7.927 -8.276 10.791 1.00 95.06 104 PRO A N 1
ATOM 849 C CA . PRO A 1 104 ? -7.873 -7.473 9.565 1.00 95.06 104 PRO A CA 1
ATOM 850 C C . PRO A 1 104 ? -7.709 -8.326 8.287 1.00 95.06 104 PRO A C 1
ATOM 852 O O . PRO A 1 104 ? -7.683 -7.780 7.189 1.00 95.06 104 PRO A O 1
ATOM 855 N N . ARG A 1 105 ? -7.583 -9.657 8.404 1.00 95.31 105 ARG A N 1
ATOM 856 C CA . ARG A 1 105 ? -7.208 -10.583 7.314 1.00 95.31 105 ARG A CA 1
ATOM 857 C C . ARG A 1 105 ? -8.145 -10.570 6.100 1.00 95.31 105 ARG A C 1
ATOM 859 O O . ARG A 1 105 ? -7.676 -10.721 4.977 1.00 95.31 105 ARG A O 1
ATOM 866 N N . SER A 1 106 ? -9.439 -10.355 6.307 1.00 96.88 106 SER A N 1
ATOM 867 C CA . SER A 1 106 ? -10.443 -10.198 5.249 1.00 96.88 106 SER A CA 1
ATOM 868 C C . SER A 1 106 ? -10.335 -8.867 4.502 1.00 96.88 106 SER A C 1
ATOM 870 O O . SER A 1 106 ? -11.097 -8.637 3.575 1.00 96.88 106 SER A O 1
ATOM 872 N N . PHE A 1 107 ? -9.402 -7.987 4.862 1.00 96.00 107 PHE A N 1
ATOM 873 C CA . PHE A 1 107 ? -9.182 -6.710 4.189 1.00 96.00 107 PHE A CA 1
ATOM 874 C C . PHE A 1 107 ? -7.760 -6.655 3.638 1.00 96.00 107 PHE A C 1
ATOM 876 O O . PHE A 1 107 ? -6.941 -5.888 4.153 1.00 96.00 107 PHE A O 1
ATOM 883 N N . PRO A 1 108 ? -7.412 -7.488 2.641 1.00 94.38 108 PRO A N 1
ATOM 884 C CA . PRO A 1 108 ? -6.051 -7.549 2.140 1.00 94.38 108 PRO A CA 1
ATOM 885 C C . PRO A 1 108 ? -5.629 -6.221 1.495 1.00 94.38 108 PRO A C 1
ATOM 887 O O . PRO A 1 108 ? -6.404 -5.276 1.317 1.00 94.38 108 PRO A O 1
ATOM 890 N N . ILE A 1 109 ? -4.340 -6.131 1.195 1.00 92.75 109 ILE A N 1
ATOM 891 C CA . ILE A 1 109 ? -3.765 -4.987 0.496 1.00 92.75 109 ILE A CA 1
ATOM 892 C C . ILE A 1 109 ? -4.225 -5.013 -0.962 1.00 92.75 109 ILE A C 1
ATOM 894 O O . ILE A 1 109 ? -4.160 -6.048 -1.621 1.00 92.75 109 ILE A O 1
ATOM 898 N N . ASP A 1 110 ? -4.650 -3.859 -1.467 1.00 93.19 110 ASP A N 1
ATOM 899 C CA . ASP A 1 110 ? -4.918 -3.676 -2.886 1.00 93.19 110 ASP A CA 1
ATOM 900 C C . ASP A 1 110 ? -3.596 -3.579 -3.659 1.00 93.19 110 ASP A C 1
ATOM 902 O O . ASP A 1 110 ? -2.888 -2.570 -3.605 1.00 93.19 110 ASP A O 1
ATOM 906 N N . ILE A 1 111 ? -3.255 -4.668 -4.350 1.00 93.19 111 ILE A N 1
ATOM 907 C CA . ILE A 1 111 ? -2.019 -4.805 -5.129 1.00 93.19 111 ILE A CA 1
ATOM 908 C C . ILE A 1 111 ? -1.969 -3.779 -6.262 1.00 93.19 111 ILE A C 1
ATOM 910 O O . ILE A 1 111 ? -0.898 -3.233 -6.532 1.00 93.19 111 ILE A O 1
ATOM 914 N N . MET A 1 112 ? -3.108 -3.501 -6.902 1.00 94.56 112 MET A N 1
ATOM 915 C CA . MET A 1 112 ? -3.177 -2.600 -8.046 1.00 94.56 112 MET A CA 1
ATOM 916 C C . MET A 1 112 ? -2.776 -1.189 -7.626 1.00 94.56 112 MET A C 1
ATOM 918 O O . MET A 1 112 ? -1.824 -0.628 -8.171 1.00 94.56 112 MET A O 1
ATOM 922 N N . HIS A 1 113 ? -3.438 -0.651 -6.602 1.00 93.25 113 HIS A N 1
ATOM 923 C CA . HIS A 1 113 ? -3.128 0.691 -6.122 1.00 93.25 113 HIS A CA 1
ATOM 924 C C . HIS A 1 113 ? -1.754 0.745 -5.444 1.00 93.25 113 HIS A C 1
ATOM 926 O O . HIS A 1 113 ? -0.994 1.681 -5.684 1.00 93.25 113 HIS A O 1
ATOM 932 N N . LEU A 1 114 ? -1.393 -0.234 -4.604 1.00 92.56 114 LEU A N 1
ATOM 933 C CA . LEU A 1 114 ? -0.117 -0.180 -3.887 1.00 92.56 114 LEU A CA 1
ATOM 934 C C . LEU A 1 114 ? 1.074 -0.386 -4.828 1.00 92.56 114 LEU A C 1
ATOM 936 O O . LEU A 1 114 ? 1.918 0.497 -4.957 1.00 92.56 114 LEU A O 1
ATOM 940 N N . PHE A 1 115 ? 1.179 -1.549 -5.465 1.00 93.88 115 PHE A N 1
ATOM 941 C CA . PHE A 1 115 ? 2.391 -1.900 -6.198 1.00 93.88 115 PHE A CA 1
ATOM 942 C C . PHE A 1 115 ? 2.449 -1.239 -7.570 1.00 93.88 115 PHE A C 1
ATOM 944 O O . PHE A 1 115 ? 3.524 -0.803 -7.983 1.00 93.88 115 PHE A O 1
ATOM 951 N N . PHE A 1 116 ? 1.318 -1.144 -8.270 1.00 95.00 116 PHE A N 1
ATOM 952 C CA . PHE A 1 116 ? 1.321 -0.692 -9.660 1.00 95.00 116 PHE A CA 1
ATOM 953 C C . PHE A 1 116 ? 1.080 0.809 -9.783 1.00 95.00 116 PHE A C 1
ATOM 955 O O . PHE A 1 116 ? 1.849 1.474 -10.462 1.00 95.00 116 PHE A O 1
ATOM 962 N N . GLU A 1 117 ? 0.084 1.384 -9.112 1.00 94.50 117 GLU A N 1
ATOM 963 C CA . GLU A 1 117 ? -0.187 2.825 -9.258 1.00 94.50 117 GLU A CA 1
ATOM 964 C C . GLU A 1 117 ? 0.645 3.723 -8.337 1.00 94.50 117 GLU A C 1
ATOM 966 O O . GLU A 1 117 ? 0.811 4.901 -8.643 1.00 94.50 117 GLU A O 1
ATOM 971 N N . ASN A 1 118 ? 1.200 3.192 -7.242 1.00 93.06 118 ASN A N 1
ATOM 972 C CA . ASN A 1 118 ? 2.049 3.965 -6.331 1.00 93.06 118 ASN A CA 1
ATOM 973 C C . ASN A 1 118 ? 3.532 3.592 -6.458 1.00 93.06 118 ASN A C 1
ATOM 975 O O . ASN A 1 118 ? 4.339 4.419 -6.891 1.00 93.06 118 ASN A O 1
ATOM 979 N N . ILE A 1 119 ? 3.908 2.358 -6.104 1.00 94.50 119 ILE A N 1
ATOM 980 C CA . ILE A 1 119 ? 5.323 1.964 -5.994 1.00 94.50 119 ILE A CA 1
ATOM 981 C C . ILE A 1 119 ? 6.029 1.957 -7.354 1.00 94.50 119 ILE A C 1
ATOM 983 O O . ILE A 1 119 ? 7.103 2.537 -7.478 1.00 94.50 119 ILE A O 1
ATOM 987 N N . ALA A 1 120 ? 5.457 1.354 -8.397 1.00 96.44 120 ALA A N 1
ATOM 988 C CA . ALA A 1 120 ? 6.122 1.266 -9.700 1.00 96.44 120 ALA A CA 1
ATOM 989 C C . ALA A 1 120 ? 6.483 2.643 -10.323 1.00 96.44 120 ALA A C 1
ATOM 991 O O . ALA A 1 120 ? 7.639 2.812 -10.728 1.00 96.44 120 ALA A O 1
ATOM 992 N N . PRO A 1 121 ? 5.591 3.657 -10.347 1.00 96.25 121 PRO A N 1
ATOM 993 C CA . PRO A 1 121 ? 5.954 5.008 -10.774 1.00 96.25 121 PRO A CA 1
ATOM 994 C C . PRO A 1 121 ? 7.003 5.662 -9.875 1.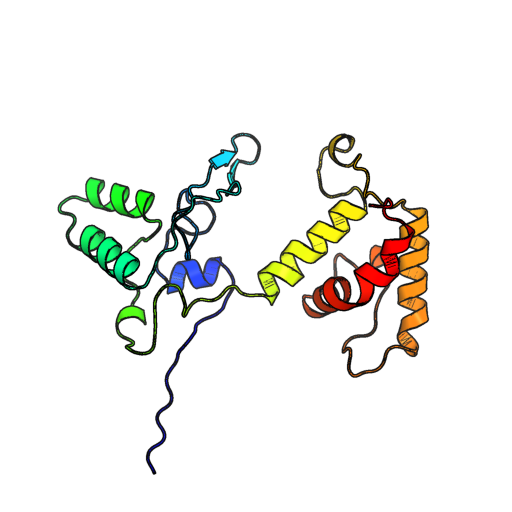00 96.25 121 PRO A C 1
ATOM 996 O O . PRO A 1 121 ? 7.868 6.385 -10.368 1.00 96.25 121 PRO A O 1
ATOM 999 N N . GLN A 1 122 ? 6.941 5.428 -8.561 1.00 94.94 122 GLN A N 1
ATOM 1000 C CA . GLN A 1 122 ? 7.940 5.928 -7.616 1.00 94.94 122 GLN A CA 1
ATOM 1001 C C . GLN A 1 122 ? 9.326 5.336 -7.894 1.00 94.94 122 GLN A C 1
ATOM 1003 O O . GLN A 1 122 ? 10.298 6.085 -7.951 1.00 94.94 122 GLN A O 1
ATOM 1008 N N . MET A 1 123 ? 9.413 4.033 -8.165 1.00 94.50 123 MET A N 1
ATOM 1009 C CA . MET A 1 123 ? 10.659 3.374 -8.566 1.00 94.50 123 MET A CA 1
ATOM 1010 C C . MET A 1 123 ? 11.198 3.942 -9.881 1.00 94.50 123 MET A C 1
ATOM 1012 O O . MET A 1 123 ? 12.387 4.225 -9.989 1.00 94.50 123 MET A O 1
ATOM 1016 N N . PHE A 1 124 ? 10.329 4.190 -10.865 1.00 95.19 124 PHE A N 1
ATOM 1017 C CA . PHE A 1 124 ? 10.739 4.845 -12.108 1.00 95.19 124 PHE A CA 1
ATOM 1018 C C . PHE A 1 124 ? 11.297 6.257 -11.868 1.00 95.19 124 PHE A C 1
ATOM 1020 O O . PHE A 1 124 ? 12.348 6.602 -12.411 1.00 95.19 124 PHE A O 1
ATOM 1027 N N . LYS A 1 125 ? 10.643 7.070 -11.029 1.00 94.31 125 LYS A N 1
ATOM 1028 C CA . LYS A 1 125 ? 11.151 8.400 -10.646 1.00 94.31 125 LYS A CA 1
ATOM 1029 C C . LYS A 1 125 ? 12.496 8.311 -9.933 1.00 94.31 125 LYS A C 1
ATOM 1031 O O . LYS A 1 125 ? 13.376 9.117 -10.208 1.00 94.31 125 LYS A O 1
ATOM 1036 N N . LEU A 1 126 ? 12.667 7.316 -9.068 1.00 93.19 126 LEU A N 1
ATOM 1037 C CA . LEU A 1 126 ? 13.911 7.072 -8.348 1.00 93.19 126 LEU A CA 1
ATOM 1038 C C . LEU A 1 126 ? 15.059 6.757 -9.311 1.00 93.19 126 LEU A C 1
ATOM 1040 O O . LEU A 1 126 ? 16.072 7.446 -9.303 1.00 93.19 126 LEU A O 1
ATOM 1044 N N . TRP A 1 127 ? 14.868 5.787 -10.205 1.00 93.56 127 TRP A N 1
ATOM 1045 C CA . TRP A 1 127 ? 15.882 5.404 -11.191 1.00 93.56 127 TRP A CA 1
ATOM 1046 C C . TRP A 1 127 ? 16.144 6.474 -12.258 1.00 93.56 127 TRP A C 1
ATOM 1048 O O . TRP A 1 127 ? 17.151 6.405 -12.956 1.00 93.56 127 TRP A O 1
ATOM 1058 N N . SER A 1 128 ? 15.251 7.450 -12.425 1.00 93.19 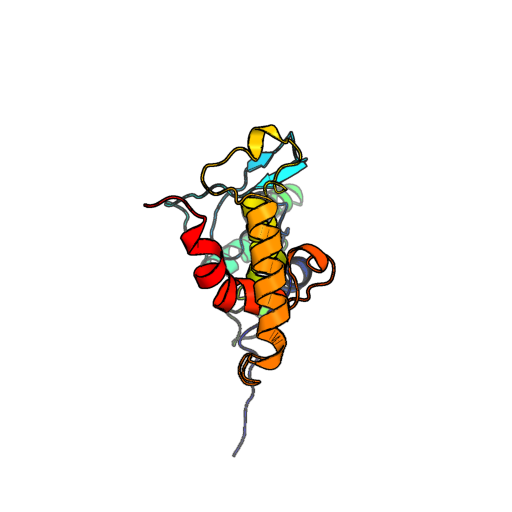128 SER A N 1
ATOM 1059 C CA . SER A 1 128 ? 15.417 8.548 -13.385 1.00 93.19 128 SER A CA 1
ATOM 1060 C C . SER A 1 128 ? 15.889 9.858 -12.754 1.00 93.19 128 SER A C 1
ATOM 1062 O O . SER A 1 128 ? 15.955 10.844 -13.475 1.00 93.19 128 SER A O 1
ATOM 1064 N N . ALA A 1 129 ? 16.231 9.882 -11.459 1.00 92.81 129 ALA A N 1
ATOM 1065 C CA . ALA A 1 129 ? 16.638 11.082 -10.713 1.00 92.81 129 ALA A CA 1
ATOM 1066 C C . ALA A 1 129 ? 15.544 12.157 -10.512 1.00 92.81 129 ALA A C 1
ATOM 1068 O O . ALA A 1 129 ? 15.853 13.331 -10.345 1.00 92.81 129 ALA A O 1
ATOM 1069 N N . HIS A 1 130 ? 14.263 11.775 -10.513 1.00 92.12 130 HIS A N 1
ATOM 1070 C CA . HIS A 1 130 ? 13.117 12.687 -10.347 1.00 92.12 130 HIS A CA 1
ATOM 1071 C C . HIS A 1 130 ? 12.244 12.341 -9.124 1.00 92.12 130 HIS A C 1
ATOM 1073 O O . HIS A 1 130 ? 11.051 12.665 -9.093 1.00 92.12 130 HIS A O 1
ATOM 1079 N N . PHE A 1 131 ? 12.775 11.606 -8.142 1.00 92.56 131 PHE A N 1
ATOM 1080 C CA . PHE A 1 131 ? 11.998 11.167 -6.979 1.00 92.56 131 PHE A CA 1
ATOM 1081 C C . PHE A 1 131 ? 11.871 12.266 -5.929 1.00 92.56 131 PHE A C 1
ATOM 1083 O O . PHE A 1 131 ? 10.760 12.588 -5.495 1.00 92.56 131 PHE A O 1
ATOM 1090 N N . PHE A 1 132 ? 12.997 12.857 -5.537 1.00 89.88 132 PHE A N 1
ATOM 1091 C CA . PHE A 1 132 ? 13.018 13.983 -4.615 1.00 89.88 132 PHE A CA 1
ATOM 1092 C C . PHE A 1 132 ? 12.860 15.298 -5.378 1.00 89.88 132 PHE A C 1
ATOM 1094 O O . PHE A 1 132 ? 13.300 15.427 -6.515 1.00 89.88 132 PHE A O 1
ATOM 1101 N N . LYS A 1 133 ? 12.238 16.291 -4.733 1.00 86.62 133 LYS A N 1
ATOM 1102 C CA . LYS A 1 133 ? 12.203 17.672 -5.250 1.00 86.62 133 LYS A CA 1
ATOM 1103 C C . LYS A 1 133 ? 13.564 18.363 -5.164 1.00 86.62 133 LYS A C 1
ATOM 1105 O O . LYS A 1 133 ? 13.803 19.319 -5.881 1.00 86.62 133 LYS A O 1
ATOM 1110 N N . ASP A 1 134 ? 14.379 17.914 -4.219 1.00 87.56 134 ASP A N 1
ATOM 1111 C CA . ASP A 1 134 ? 15.740 18.370 -4.001 1.00 87.56 134 ASP A CA 1
ATOM 1112 C C . ASP A 1 134 ? 16.659 17.532 -4.897 1.00 87.56 134 ASP A C 1
ATOM 1114 O O . ASP A 1 134 ? 16.711 16.308 -4.746 1.00 87.56 134 ASP A O 1
ATOM 1118 N N . GLU A 1 135 ? 17.291 18.172 -5.880 1.00 84.25 135 GLU A N 1
ATOM 1119 C CA . GLU A 1 135 ? 18.110 17.493 -6.889 1.00 84.25 135 GLU A CA 1
ATOM 1120 C C . GLU A 1 135 ? 19.308 16.778 -6.258 1.00 84.25 135 GLU A C 1
ATOM 1122 O O . GLU A 1 135 ? 19.621 15.655 -6.662 1.00 84.25 135 GLU A O 1
ATOM 1127 N N . ASP A 1 136 ? 19.886 17.340 -5.194 1.00 86.50 136 ASP A N 1
ATOM 1128 C CA . ASP A 1 136 ? 21.047 16.763 -4.514 1.00 86.50 136 ASP A CA 1
ATOM 1129 C C . ASP A 1 136 ? 20.717 15.385 -3.918 1.00 86.50 136 ASP A C 1
ATOM 1131 O O . ASP A 1 136 ? 21.528 14.457 -3.975 1.00 86.50 136 ASP A O 1
ATOM 1135 N N . LEU A 1 137 ? 19.480 15.199 -3.438 1.00 87.75 137 LEU A N 1
ATOM 1136 C CA . LEU A 1 137 ? 19.002 13.926 -2.885 1.00 87.75 137 LEU A CA 1
ATOM 1137 C C . LEU A 1 137 ? 18.774 12.840 -3.947 1.00 87.75 137 LEU A C 1
ATOM 1139 O O . LEU A 1 137 ? 18.629 11.667 -3.598 1.00 87.75 137 LEU A O 1
ATOM 1143 N N . ASN A 1 138 ? 18.720 13.200 -5.232 1.00 88.19 138 ASN A N 1
ATOM 1144 C CA . ASN A 1 138 ? 18.586 12.240 -6.330 1.00 88.19 138 ASN A CA 1
ATOM 1145 C C . ASN A 1 138 ? 19.945 11.705 -6.824 1.00 88.19 138 ASN A C 1
ATOM 1147 O O . ASN A 1 138 ? 19.982 10.838 -7.704 1.00 88.19 138 ASN A O 1
ATOM 1151 N N . THR A 1 139 ? 21.059 12.176 -6.254 1.00 84.62 139 THR A N 1
ATOM 1152 C CA . THR A 1 139 ? 22.403 11.669 -6.562 1.00 84.62 139 THR A CA 1
ATOM 1153 C C . THR A 1 139 ? 22.655 10.370 -5.800 1.00 84.62 139 THR A C 1
ATOM 1155 O O . THR A 1 139 ? 23.298 10.338 -4.753 1.00 84.62 139 THR A O 1
ATOM 1158 N N . VAL A 1 140 ? 22.096 9.278 -6.317 1.00 85.19 140 VAL A N 1
ATOM 1159 C CA . VAL A 1 140 ? 22.171 7.938 -5.724 1.00 85.19 140 VAL A CA 1
ATOM 1160 C C . VAL A 1 140 ? 22.820 6.941 -6.691 1.00 85.19 140 VAL A C 1
ATOM 1162 O O . VAL A 1 140 ? 22.693 7.101 -7.906 1.00 85.19 140 VAL A O 1
ATOM 1165 N N . PRO A 1 141 ? 23.495 5.881 -6.198 1.00 86.19 141 PRO A N 1
ATOM 1166 C CA . PRO A 1 141 ? 24.259 4.957 -7.049 1.00 86.19 141 PRO A CA 1
ATOM 1167 C C . PRO A 1 141 ? 23.437 4.241 -8.130 1.00 86.19 141 PRO A C 1
ATOM 1169 O O . PRO A 1 141 ? 23.982 3.788 -9.126 1.00 86.19 141 PRO A O 1
ATOM 1172 N N . PHE A 1 142 ? 22.124 4.124 -7.938 1.00 86.44 142 PHE A N 1
ATOM 1173 C CA . PHE A 1 142 ? 21.197 3.425 -8.833 1.00 86.44 142 PHE A CA 1
ATOM 1174 C C . PHE A 1 142 ? 20.441 4.368 -9.788 1.00 86.44 142 PHE A C 1
ATOM 1176 O O . PHE A 1 142 ? 19.409 3.990 -10.349 1.00 86.44 142 PHE A O 1
ATOM 1183 N N . THR A 1 143 ? 20.930 5.596 -9.964 1.00 91.81 143 THR A N 1
ATOM 1184 C CA . THR A 1 143 ? 20.404 6.538 -10.955 1.00 91.81 143 THR A CA 1
ATOM 1185 C C . THR A 1 143 ? 20.884 6.171 -12.358 1.00 91.81 143 THR A C 1
ATOM 1187 O O . THR A 1 143 ? 22.074 6.004 -12.608 1.00 91.81 143 THR A O 1
ATOM 1190 N N . ILE A 1 144 ? 19.947 6.097 -13.301 1.00 92.81 144 ILE A N 1
ATOM 1191 C CA . ILE A 1 144 ? 20.200 5.802 -14.712 1.00 92.81 144 ILE A CA 1
ATOM 1192 C C . ILE A 1 144 ? 20.158 7.112 -15.502 1.00 92.81 144 ILE A C 1
ATOM 1194 O O . ILE A 1 144 ? 19.238 7.920 -15.355 1.00 92.81 144 ILE A O 1
ATOM 1198 N N . SER A 1 145 ? 21.157 7.321 -16.362 1.00 92.25 145 SER A N 1
ATOM 1199 C CA . SER A 1 145 ? 21.282 8.543 -17.158 1.00 92.25 145 SER A CA 1
ATOM 1200 C C . SER A 1 145 ? 20.124 8.721 -18.147 1.00 92.25 145 SER A C 1
ATOM 1202 O O . SER A 1 145 ? 19.499 7.762 -18.611 1.00 92.25 145 SER A O 1
ATOM 1204 N N . LYS A 1 146 ? 19.867 9.974 -18.537 1.00 92.81 146 LYS A N 1
ATOM 1205 C CA . LYS A 1 146 ? 18.840 10.304 -19.534 1.00 92.81 146 LYS A CA 1
ATOM 1206 C C . LYS A 1 146 ? 19.070 9.594 -20.874 1.00 92.81 146 LYS A C 1
ATOM 1208 O O . LYS A 1 146 ? 18.120 9.070 -21.441 1.00 92.81 146 LYS A O 1
ATOM 1213 N N . SER A 1 147 ? 20.317 9.520 -21.346 1.00 94.38 147 SER A N 1
ATOM 1214 C CA . SER A 1 147 ? 20.657 8.837 -22.603 1.00 94.38 147 SER A CA 1
ATOM 1215 C C . SER A 1 147 ? 20.347 7.338 -22.555 1.00 94.38 147 SER A C 1
ATOM 1217 O O . SER A 1 147 ? 19.817 6.787 -23.521 1.00 94.38 147 SER A O 1
ATOM 1219 N N . SER A 1 148 ? 20.599 6.683 -21.418 1.00 95.06 148 SER A N 1
ATOM 1220 C CA . SER A 1 148 ? 20.212 5.287 -21.200 1.00 95.06 148 SER A CA 1
ATOM 1221 C C . SER A 1 148 ? 18.689 5.125 -21.166 1.00 95.06 148 SER A C 1
ATOM 1223 O O . SER A 1 148 ? 18.157 4.201 -21.780 1.00 95.06 148 SER A O 1
ATOM 1225 N N . TRP A 1 149 ? 17.958 6.052 -20.538 1.00 96.00 149 TRP A N 1
ATOM 1226 C CA . TRP A 1 149 ? 16.490 6.056 -20.567 1.00 96.00 149 TRP A CA 1
ATOM 1227 C C . TRP A 1 149 ? 15.904 6.270 -21.966 1.00 96.00 149 TRP A C 1
ATOM 1229 O O . TRP A 1 149 ? 14.917 5.616 -22.312 1.00 96.00 149 TRP A O 1
ATOM 1239 N N . ASP A 1 150 ? 16.508 7.135 -22.781 1.00 95.75 150 ASP A N 1
ATOM 1240 C CA . ASP A 1 150 ? 16.126 7.324 -24.183 1.00 95.75 150 ASP A CA 1
ATOM 1241 C C . ASP A 1 150 ? 16.290 6.014 -24.971 1.00 95.75 150 ASP A C 1
ATOM 1243 O O . ASP A 1 150 ? 15.366 5.589 -25.677 1.00 95.75 150 ASP A O 1
ATOM 1247 N N . MET A 1 151 ? 17.418 5.317 -2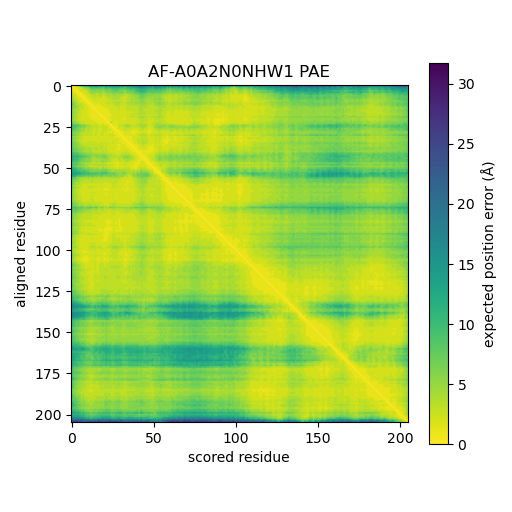4.782 1.00 95.31 151 MET A N 1
ATOM 1248 C CA . MET A 1 151 ? 17.667 4.003 -25.382 1.00 95.31 151 MET A CA 1
ATOM 1249 C C . MET A 1 151 ? 16.630 2.965 -24.930 1.00 95.31 151 MET A C 1
ATOM 1251 O O . MET A 1 151 ? 16.021 2.302 -25.774 1.00 95.31 151 MET A O 1
ATOM 1255 N N . ILE A 1 152 ? 16.370 2.859 -23.623 1.00 95.56 152 ILE A N 1
ATOM 1256 C CA . ILE A 1 152 ? 15.353 1.956 -23.056 1.00 95.56 152 ILE A CA 1
ATOM 1257 C C . ILE A 1 152 ? 13.975 2.253 -23.660 1.00 95.56 152 ILE A C 1
ATOM 1259 O O . ILE A 1 152 ? 13.276 1.340 -24.106 1.00 95.56 152 ILE A O 1
ATOM 1263 N N . GLY A 1 153 ? 13.585 3.526 -23.734 1.00 95.62 153 GLY A N 1
ATOM 1264 C CA . GLY A 1 153 ? 12.300 3.938 -24.291 1.00 95.62 153 GLY A CA 1
ATOM 1265 C C . GLY A 1 153 ? 12.135 3.562 -25.768 1.00 95.62 153 GLY A C 1
ATOM 1266 O O . GLY A 1 153 ? 11.050 3.132 -26.174 1.00 95.62 153 GLY A O 1
ATOM 1267 N N . ILE A 1 154 ? 13.201 3.683 -26.567 1.00 95.06 154 ILE A N 1
ATOM 1268 C CA . ILE A 1 154 ? 13.221 3.252 -27.975 1.00 95.06 154 ILE A CA 1
ATOM 1269 C C . ILE A 1 154 ? 13.131 1.724 -28.077 1.00 95.06 154 ILE A C 1
ATOM 1271 O O . ILE A 1 154 ? 12.335 1.215 -28.869 1.00 95.06 154 ILE A O 1
ATOM 1275 N N . LEU A 1 155 ? 13.884 0.984 -27.255 1.00 93.88 155 LEU A N 1
ATOM 1276 C CA . LEU A 1 155 ? 13.831 -0.483 -27.214 1.00 93.88 155 LEU A CA 1
ATOM 1277 C C . LEU A 1 155 ? 12.419 -0.985 -26.891 1.00 93.88 155 LEU A C 1
ATOM 1279 O O . LEU A 1 155 ? 11.895 -1.844 -27.603 1.00 93.88 155 LEU A O 1
ATOM 1283 N N . MET A 1 156 ? 11.768 -0.399 -25.881 1.00 94.12 156 MET A N 1
ATOM 1284 C CA . MET A 1 156 ? 10.377 -0.704 -25.531 1.00 94.12 156 MET A CA 1
ATOM 1285 C C . MET A 1 156 ? 9.432 -0.472 -26.716 1.00 94.12 156 MET A C 1
ATOM 1287 O O . MET A 1 156 ? 8.628 -1.342 -27.050 1.00 94.12 156 MET A O 1
ATOM 1291 N N . GLN A 1 157 ? 9.552 0.675 -27.390 1.00 94.00 157 GLN A N 1
ATOM 1292 C CA . GLN A 1 157 ? 8.705 1.023 -28.532 1.00 94.00 157 GLN A CA 1
ATOM 1293 C C . GLN A 1 157 ? 8.915 0.084 -29.731 1.00 94.00 157 GLN A C 1
ATOM 1295 O O . GLN A 1 157 ? 7.941 -0.324 -30.368 1.00 94.00 157 GLN A O 1
ATOM 1300 N N . ASN A 1 158 ? 10.159 -0.295 -30.023 1.00 92.75 158 ASN A N 1
ATOM 1301 C CA . ASN A 1 158 ? 10.487 -1.205 -31.123 1.00 92.75 158 ASN A CA 1
ATOM 1302 C C . ASN A 1 158 ? 10.026 -2.640 -30.842 1.00 92.75 158 ASN A C 1
ATOM 1304 O O . ASN A 1 158 ? 9.605 -3.350 -31.760 1.00 92.75 158 ASN A O 1
ATOM 1308 N N . ASN A 1 159 ? 10.042 -3.062 -29.575 1.00 89.62 159 ASN A N 1
ATOM 1309 C CA . ASN A 1 159 ? 9.601 -4.397 -29.180 1.00 89.62 159 ASN A CA 1
ATOM 1310 C C . ASN A 1 159 ? 8.068 -4.561 -29.184 1.00 89.62 159 ASN A C 1
ATOM 1312 O O . ASN A 1 159 ? 7.564 -5.680 -29.108 1.00 89.62 159 ASN A O 1
ATOM 1316 N N . LYS A 1 160 ? 7.308 -3.467 -29.339 1.00 87.50 160 LYS A N 1
ATOM 1317 C CA . LYS A 1 160 ? 5.837 -3.459 -29.316 1.00 87.50 160 LYS A CA 1
ATOM 1318 C C . LYS A 1 160 ? 5.201 -4.525 -30.219 1.00 87.50 160 LYS A C 1
ATOM 1320 O O . LYS A 1 160 ? 4.255 -5.181 -29.804 1.00 87.50 160 LYS A O 1
ATOM 1325 N N . LYS A 1 161 ? 5.711 -4.704 -31.445 1.00 86.38 161 LYS A N 1
ATOM 1326 C CA . LYS A 1 161 ? 5.161 -5.667 -32.423 1.00 86.38 161 LYS A CA 1
ATOM 1327 C C . LYS A 1 161 ? 5.542 -7.124 -32.143 1.00 86.38 161 LYS A C 1
ATOM 1329 O O . LYS A 1 161 ? 4.909 -8.017 -32.689 1.00 86.38 161 LYS A O 1
ATOM 1334 N N . LYS A 1 162 ? 6.584 -7.358 -31.342 1.00 88.12 162 LYS A N 1
ATOM 1335 C CA . LYS A 1 162 ? 7.097 -8.698 -31.023 1.00 88.12 162 LYS A CA 1
ATOM 1336 C C . LYS A 1 162 ? 6.561 -9.231 -29.693 1.00 88.12 162 LYS A C 1
ATOM 1338 O O . LYS A 1 162 ? 6.808 -10.387 -29.375 1.00 88.12 162 LYS A O 1
ATOM 1343 N N . MET A 1 163 ? 5.855 -8.401 -28.919 1.00 85.25 163 MET A N 1
ATOM 1344 C CA . MET A 1 163 ? 5.304 -8.785 -27.623 1.00 85.25 163 MET A CA 1
ATOM 1345 C C . MET A 1 163 ? 4.144 -9.778 -27.802 1.00 85.25 163 MET A C 1
ATOM 1347 O O . MET A 1 163 ? 3.156 -9.431 -28.456 1.00 85.25 163 MET A O 1
ATOM 1351 N N . PRO A 1 164 ? 4.221 -10.984 -27.213 1.00 87.19 164 PRO A N 1
ATOM 1352 C CA . PRO A 1 164 ? 3.100 -11.915 -27.207 1.00 87.19 164 PRO A CA 1
ATOM 1353 C C . PRO A 1 164 ? 1.873 -11.326 -26.500 1.00 87.19 164 PRO A C 1
ATOM 1355 O O . PRO A 1 164 ? 1.992 -10.745 -25.423 1.00 87.19 164 PRO A O 1
ATOM 1358 N N . LEU A 1 165 ? 0.681 -11.543 -27.066 1.00 86.25 165 LEU A N 1
ATOM 1359 C CA . LEU A 1 165 ? -0.588 -11.028 -26.522 1.00 86.25 165 LEU A CA 1
ATOM 1360 C C . LEU A 1 165 ? -0.900 -11.528 -25.102 1.00 86.25 165 LEU A C 1
ATOM 1362 O O . LEU A 1 165 ? -1.627 -10.864 -24.372 1.00 86.25 165 LEU A O 1
ATOM 1366 N N . VAL A 1 166 ? -0.334 -12.669 -24.694 1.00 87.31 166 VAL A N 1
ATOM 1367 C CA . VAL A 1 166 ? -0.490 -13.218 -23.334 1.00 87.31 166 VAL A CA 1
ATOM 1368 C C . VAL A 1 166 ? 0.061 -12.285 -22.249 1.00 87.31 166 VAL A C 1
ATOM 1370 O O . VAL A 1 166 ? -0.406 -12.329 -21.117 1.00 87.31 166 VAL A O 1
ATOM 1373 N N . PHE A 1 167 ? 1.001 -11.397 -22.589 1.00 82.00 167 PHE A N 1
ATOM 1374 C CA . PHE A 1 167 ? 1.526 -10.381 -21.669 1.00 82.00 167 PHE A CA 1
ATOM 1375 C C . PHE A 1 167 ? 0.674 -9.098 -21.631 1.00 82.00 167 PHE A C 1
ATOM 1377 O O . PHE A 1 167 ? 1.073 -8.104 -21.024 1.00 82.00 167 PHE A O 1
ATOM 1384 N N . GLY A 1 168 ? -0.494 -9.101 -22.279 1.00 84.81 168 GLY A N 1
ATOM 1385 C CA . GLY A 1 168 ? -1.432 -7.984 -22.274 1.00 84.81 168 GLY A CA 1
ATOM 1386 C C . GLY A 1 168 ? -0.972 -6.830 -23.158 1.00 84.81 168 GLY A C 1
ATOM 1387 O O . GLY A 1 168 ? -0.564 -7.021 -24.311 1.00 84.81 168 GLY A O 1
ATOM 1388 N N . ARG A 1 169 ? -1.082 -5.603 -22.640 1.00 84.94 169 ARG A N 1
ATOM 1389 C CA . ARG A 1 169 ? -0.803 -4.399 -23.424 1.00 84.94 169 ARG A CA 1
ATOM 1390 C C . ARG A 1 169 ? 0.673 -4.301 -23.855 1.00 84.94 169 ARG A C 1
ATOM 1392 O O . ARG A 1 169 ? 1.561 -4.290 -23.001 1.00 84.94 169 ARG A O 1
ATOM 1399 N N . PRO A 1 170 ? 0.953 -4.126 -25.163 1.00 87.94 170 PRO A N 1
ATOM 1400 C CA . PRO A 1 170 ? 2.313 -3.944 -25.656 1.00 87.94 170 PRO A CA 1
ATOM 1401 C C . PRO A 1 170 ? 3.022 -2.726 -25.040 1.00 87.94 170 PRO A C 1
ATOM 1403 O O . PRO A 1 170 ? 2.383 -1.681 -24.860 1.00 87.94 170 PRO A O 1
ATOM 1406 N N . PRO A 1 171 ? 4.344 -2.807 -24.792 1.00 91.06 171 PRO A N 1
ATOM 1407 C CA . PRO A 1 171 ? 5.095 -1.734 -24.158 1.00 91.06 171 PRO A CA 1
ATOM 1408 C C . PRO A 1 171 ? 5.088 -0.455 -25.002 1.00 91.06 171 PRO A C 1
ATOM 1410 O O . PRO A 1 171 ? 5.139 -0.477 -26.236 1.00 91.06 171 PRO A O 1
ATOM 1413 N N . ARG A 1 172 ? 5.045 0.684 -24.309 1.00 92.75 172 ARG A N 1
ATOM 1414 C CA . ARG A 1 172 ? 5.240 2.019 -24.880 1.00 92.75 172 ARG A CA 1
ATOM 1415 C C . ARG A 1 172 ? 6.542 2.612 -24.348 1.00 92.75 172 ARG A C 1
ATOM 1417 O O . ARG A 1 172 ? 7.128 2.102 -23.398 1.00 92.75 172 ARG A O 1
ATOM 1424 N N . ASN A 1 173 ? 7.010 3.685 -24.975 1.00 95.38 173 ASN A N 1
ATOM 1425 C CA . ASN A 1 173 ? 8.161 4.421 -24.469 1.00 95.38 173 ASN A CA 1
ATOM 1426 C C . ASN A 1 173 ? 7.817 5.023 -23.091 1.00 95.38 173 ASN A C 1
ATOM 1428 O O . ASN A 1 173 ? 7.004 5.947 -23.006 1.00 95.38 173 ASN A O 1
ATOM 1432 N N . ILE A 1 174 ? 8.431 4.494 -22.029 1.00 95.31 174 ILE A N 1
ATOM 1433 C CA . ILE A 1 174 ? 8.152 4.902 -20.645 1.00 95.31 174 ILE A CA 1
ATOM 1434 C C . ILE A 1 174 ? 8.529 6.363 -20.380 1.00 95.31 174 ILE A C 1
ATOM 1436 O O . ILE A 1 174 ? 7.761 7.095 -19.756 1.00 95.31 174 ILE A O 1
ATOM 1440 N N . LEU A 1 175 ? 9.648 6.835 -20.933 1.00 94.50 175 LEU A N 1
ATOM 1441 C CA . LEU A 1 175 ? 10.106 8.208 -20.740 1.00 94.50 175 LEU A CA 1
ATOM 1442 C C . LEU A 1 175 ? 9.102 9.224 -21.308 1.00 94.50 175 LEU A C 1
ATOM 1444 O O . LEU A 1 175 ? 8.824 10.235 -20.671 1.00 94.50 175 LEU A O 1
ATOM 1448 N N . LYS A 1 176 ? 8.489 8.920 -22.460 1.00 95.12 176 LYS A N 1
ATOM 1449 C CA . LYS A 1 176 ? 7.506 9.800 -23.120 1.00 95.12 176 LYS A CA 1
ATOM 1450 C C . LYS A 1 176 ? 6.090 9.707 -22.552 1.00 95.12 176 LYS A C 1
ATOM 1452 O O . LYS A 1 176 ? 5.322 10.655 -22.692 1.00 95.12 176 LYS A O 1
ATOM 1457 N N . HIS A 1 177 ? 5.707 8.562 -21.988 1.00 95.50 177 HIS A N 1
ATOM 1458 C CA . HIS A 1 177 ? 4.296 8.261 -21.718 1.00 95.50 177 HIS A CA 1
ATOM 1459 C C . HIS A 1 177 ? 3.969 7.910 -20.262 1.00 95.50 177 HIS A C 1
ATOM 1461 O O . HIS A 1 177 ? 2.793 7.683 -19.980 1.00 95.50 177 HIS A O 1
ATOM 1467 N N . ASN A 1 178 ? 4.944 7.903 -19.343 1.00 94.25 178 ASN A N 1
ATOM 1468 C CA . ASN A 1 178 ? 4.738 7.527 -17.934 1.00 94.25 178 ASN A CA 1
ATOM 1469 C C . ASN A 1 178 ? 3.565 8.264 -17.258 1.00 94.25 178 ASN A C 1
ATOM 1471 O O . ASN A 1 178 ? 2.817 7.646 -16.509 1.00 94.25 178 ASN A O 1
ATOM 1475 N N . ALA A 1 179 ? 3.342 9.546 -17.568 1.00 93.06 179 ALA A N 1
ATOM 1476 C CA . ALA A 1 179 ? 2.243 10.326 -16.992 1.00 93.06 179 ALA A CA 1
ATOM 1477 C C . ALA A 1 179 ? 0.842 9.799 -17.366 1.00 93.06 179 ALA A C 1
ATOM 1479 O O . ALA A 1 179 ? -0.125 10.073 -16.665 1.00 93.06 179 ALA A O 1
ATOM 1480 N N . GLY A 1 180 ? 0.725 9.051 -18.468 1.00 93.94 180 GLY A N 1
ATOM 1481 C CA . GLY A 1 180 ? -0.523 8.451 -18.946 1.00 93.94 180 GLY A CA 1
ATOM 1482 C C . GLY A 1 180 ? -0.552 6.925 -18.846 1.00 93.94 180 GLY A C 1
ATOM 1483 O O . GLY A 1 180 ? -1.352 6.295 -19.545 1.00 93.94 180 GLY A O 1
ATOM 1484 N N . TYR A 1 181 ? 0.351 6.323 -18.068 1.00 94.81 181 TYR A N 1
ATOM 1485 C CA . TYR A 1 181 ? 0.333 4.886 -17.801 1.00 94.81 181 TYR A CA 1
ATOM 1486 C C . TYR A 1 181 ? -0.766 4.545 -16.800 1.00 94.81 181 TYR A C 1
ATOM 1488 O O . TYR A 1 181 ? -0.909 5.202 -15.771 1.00 94.81 181 TYR A O 1
ATOM 1496 N N . LYS A 1 182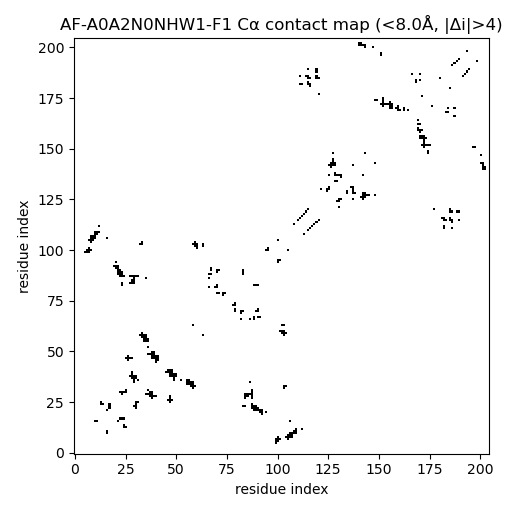 ? -1.526 3.493 -17.106 1.00 93.31 182 LYS A N 1
ATOM 1497 C CA . LYS A 1 182 ? -2.500 2.898 -16.178 1.00 93.31 182 LYS A CA 1
ATOM 1498 C C . LYS A 1 182 ? -1.851 1.790 -15.345 1.00 93.31 182 LYS A C 1
ATOM 1500 O O . LYS A 1 182 ? -0.752 1.344 -15.675 1.00 93.31 182 LYS A O 1
ATOM 1505 N N . ALA A 1 183 ? -2.561 1.291 -14.330 1.00 93.75 183 ALA A N 1
ATOM 1506 C CA . ALA A 1 183 ? -2.099 0.187 -13.487 1.00 93.75 183 ALA A CA 1
ATOM 1507 C C . ALA A 1 183 ? -1.544 -1.012 -14.277 1.00 93.75 183 ALA A C 1
ATOM 1509 O O . ALA A 1 183 ? -0.485 -1.517 -13.933 1.00 93.75 183 ALA A O 1
ATOM 1510 N N . GLU A 1 184 ? -2.195 -1.429 -15.368 1.00 92.62 184 GLU A N 1
ATOM 1511 C CA . GLU A 1 184 ? -1.719 -2.534 -16.218 1.00 92.62 184 GLU A CA 1
ATOM 1512 C C . GLU A 1 184 ? -0.322 -2.267 -16.809 1.00 92.62 184 GLU A C 1
ATOM 1514 O O . GLU A 1 184 ? 0.540 -3.142 -16.825 1.00 92.62 184 GLU A O 1
ATOM 1519 N N . GLU A 1 185 ? -0.056 -1.040 -17.262 1.00 93.69 185 GLU A N 1
ATOM 1520 C CA . GLU A 1 185 ? 1.235 -0.689 -17.864 1.00 93.69 185 GLU A CA 1
ATOM 1521 C C . GLU A 1 185 ? 2.339 -0.607 -16.813 1.00 93.69 185 GLU A C 1
ATOM 1523 O O . GLU A 1 185 ? 3.463 -1.046 -17.063 1.00 93.69 185 GLU A O 1
ATOM 1528 N N . TRP A 1 186 ? 2.014 -0.096 -15.625 1.00 95.75 186 TRP A N 1
ATOM 1529 C CA . TRP A 1 186 ? 2.930 -0.106 -14.490 1.00 95.75 186 TRP A CA 1
ATOM 1530 C C . TRP A 1 186 ? 3.186 -1.515 -13.950 1.00 95.75 186 TRP A C 1
ATOM 1532 O O . TRP A 1 186 ? 4.324 -1.822 -13.589 1.00 95.75 186 TRP A O 1
ATOM 1542 N N . ALA A 1 187 ? 2.173 -2.385 -13.955 1.00 94.56 187 ALA A N 1
ATOM 1543 C CA . ALA A 1 187 ? 2.306 -3.796 -13.609 1.00 94.56 187 ALA A CA 1
ATOM 1544 C C . ALA A 1 187 ? 3.272 -4.497 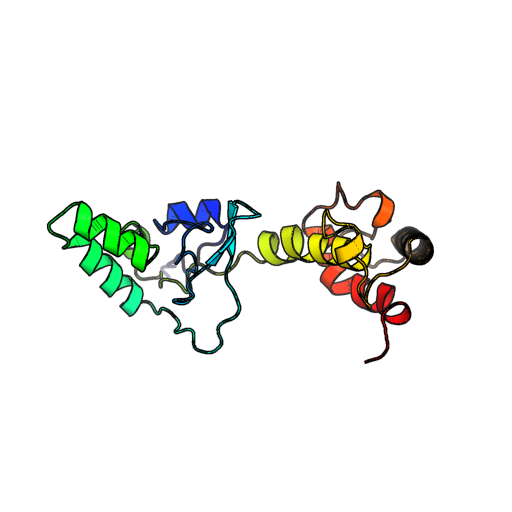-14.568 1.00 94.56 187 ALA A C 1
ATOM 1546 O O . ALA A 1 187 ? 4.246 -5.107 -14.124 1.00 94.56 187 ALA A O 1
ATOM 1547 N N . ASN A 1 188 ? 3.066 -4.337 -15.877 1.00 92.88 188 ASN A N 1
ATOM 1548 C CA . ASN A 1 188 ? 3.950 -4.893 -16.899 1.00 92.88 188 ASN A CA 1
ATOM 1549 C C . ASN A 1 188 ? 5.374 -4.328 -16.787 1.00 92.88 188 ASN A C 1
ATOM 1551 O O . ASN A 1 188 ? 6.351 -5.075 -16.869 1.00 92.88 188 ASN A O 1
ATOM 1555 N N . TRP A 1 189 ? 5.510 -3.022 -16.536 1.00 93.75 189 TRP A N 1
ATOM 1556 C CA . TRP A 1 189 ? 6.812 -2.402 -16.298 1.00 93.75 189 TRP A CA 1
ATOM 1557 C C . TRP A 1 189 ? 7.544 -3.055 -15.125 1.00 93.75 189 TRP A C 1
ATOM 1559 O O . TRP A 1 189 ? 8.663 -3.535 -15.300 1.00 93.75 189 TRP A O 1
ATOM 1569 N N . ILE A 1 190 ? 6.934 -3.101 -13.941 1.00 93.88 190 ILE A N 1
ATOM 1570 C CA . ILE A 1 190 ? 7.647 -3.537 -12.738 1.00 93.88 190 ILE A CA 1
ATOM 1571 C C . ILE A 1 190 ? 7.886 -5.051 -12.713 1.00 93.88 190 ILE A C 1
ATOM 1573 O O . ILE A 1 190 ? 8.937 -5.478 -12.246 1.00 93.88 190 ILE A O 1
ATOM 1577 N N . THR A 1 191 ? 6.969 -5.855 -13.259 1.00 92.44 191 THR A N 1
ATOM 1578 C CA . THR A 1 191 ? 7.051 -7.326 -13.188 1.00 92.44 191 THR A CA 1
ATOM 1579 C C . THR A 1 191 ? 7.777 -7.975 -14.366 1.00 92.44 191 THR A C 1
ATOM 1581 O O . THR A 1 191 ? 8.390 -9.022 -14.178 1.00 92.44 191 THR A O 1
ATOM 1584 N N . LEU A 1 192 ? 7.738 -7.375 -15.564 1.00 90.62 192 LEU A N 1
ATOM 1585 C CA . LEU A 1 192 ? 8.275 -7.996 -16.783 1.00 90.62 192 LEU A CA 1
ATOM 1586 C C . LEU A 1 192 ? 9.457 -7.229 -17.374 1.00 90.62 192 LEU A C 1
ATOM 1588 O O . LEU A 1 192 ? 10.438 -7.838 -17.797 1.00 90.62 192 LEU A O 1
ATOM 1592 N N . TYR A 1 193 ? 9.357 -5.900 -17.465 1.00 90.25 193 TYR A N 1
ATOM 1593 C CA . TYR A 1 193 ? 10.262 -5.119 -18.317 1.00 90.25 193 TYR A CA 1
ATOM 1594 C C . TYR A 1 193 ? 11.427 -4.495 -17.558 1.00 90.25 193 TYR A C 1
ATOM 1596 O O . TYR A 1 193 ? 12.529 -4.436 -18.094 1.00 90.25 193 TYR A O 1
ATOM 1604 N N . SER A 1 194 ? 11.197 -4.031 -16.328 1.00 92.31 194 SER A N 1
ATOM 1605 C CA . SER A 1 194 ? 12.166 -3.239 -15.569 1.00 92.31 194 SER A CA 1
ATOM 1606 C C . SER A 1 194 ? 13.490 -3.983 -15.419 1.00 92.31 194 SER A C 1
ATOM 1608 O O . SER A 1 194 ? 14.499 -3.514 -15.928 1.00 92.31 194 SER A O 1
ATOM 1610 N N . VAL A 1 195 ? 13.479 -5.185 -14.836 1.00 90.75 195 VAL A N 1
ATOM 1611 C CA . VAL A 1 195 ? 14.682 -5.995 -14.588 1.00 90.75 195 VAL A CA 1
ATOM 1612 C C . VAL A 1 195 ? 15.531 -6.207 -15.850 1.00 90.75 195 VAL A C 1
ATOM 1614 O O . VAL A 1 195 ? 16.692 -5.799 -15.829 1.00 90.75 195 VAL A O 1
ATOM 1617 N N . PRO A 1 196 ? 15.029 -6.796 -16.956 1.00 91.62 196 PRO A N 1
ATOM 1618 C CA . PRO A 1 196 ? 15.865 -7.021 -18.137 1.00 91.62 196 PRO A CA 1
ATOM 1619 C C . PRO A 1 196 ? 16.306 -5.732 -18.843 1.00 91.62 196 PRO A C 1
ATOM 1621 O O . PRO A 1 196 ? 17.344 -5.746 -19.499 1.00 91.62 196 PRO A O 1
ATOM 1624 N N . LEU A 1 197 ? 15.555 -4.630 -18.725 1.00 92.88 197 LEU A N 1
ATOM 1625 C CA . LEU A 1 197 ? 15.891 -3.369 -19.397 1.00 92.88 197 LEU A CA 1
ATOM 1626 C C . LEU A 1 197 ? 16.847 -2.482 -18.599 1.00 92.88 197 LEU A C 1
ATOM 1628 O O . LEU A 1 197 ? 17.588 -1.721 -19.212 1.00 92.88 197 LEU A O 1
ATOM 1632 N N . ILE A 1 198 ? 16.826 -2.544 -17.265 1.00 92.81 198 ILE A N 1
ATOM 1633 C CA . ILE A 1 198 ? 17.628 -1.645 -16.421 1.00 92.81 198 ILE A CA 1
ATOM 1634 C C . ILE A 1 198 ? 18.876 -2.307 -15.842 1.00 92.81 198 ILE A C 1
ATOM 1636 O O . ILE A 1 198 ? 19.813 -1.599 -15.493 1.00 92.81 198 ILE A O 1
ATOM 1640 N N . LYS A 1 199 ? 18.915 -3.644 -15.728 1.00 89.94 199 LYS A N 1
ATOM 1641 C CA . LYS A 1 199 ? 19.973 -4.361 -14.993 1.00 89.94 199 LYS A CA 1
ATOM 1642 C C . LYS A 1 199 ? 21.388 -4.000 -15.448 1.00 89.94 199 LYS A C 1
ATOM 1644 O O . LYS A 1 199 ? 22.261 -3.880 -14.604 1.00 89.94 199 LYS A O 1
ATOM 1649 N N . THR A 1 200 ? 21.611 -3.803 -16.746 1.00 89.69 200 THR A N 1
ATOM 1650 C CA . THR A 1 200 ? 22.931 -3.451 -17.304 1.00 89.69 200 THR A CA 1
ATOM 1651 C C . THR A 1 200 ? 23.379 -2.023 -16.991 1.00 89.69 200 THR A C 1
ATOM 1653 O O . THR A 1 200 ? 24.515 -1.670 -17.285 1.00 89.69 200 THR A O 1
ATOM 1656 N N . PHE A 1 201 ? 22.487 -1.189 -16.454 1.00 88.25 201 PHE A N 1
ATOM 1657 C CA . PHE A 1 201 ? 22.745 0.210 -16.109 1.00 88.25 201 PHE A CA 1
ATOM 1658 C C . PHE A 1 201 ? 22.806 0.450 -14.597 1.00 88.25 201 PHE A C 1
ATOM 1660 O O . PHE A 1 201 ? 23.069 1.573 -14.176 1.00 88.25 201 PHE A O 1
ATOM 1667 N N . LEU A 1 202 ? 22.523 -0.573 -13.789 1.00 86.38 202 LEU A N 1
ATOM 1668 C CA . LEU A 1 202 ? 22.637 -0.507 -12.337 1.00 86.38 202 LEU A CA 1
ATOM 1669 C C . LEU A 1 202 ? 24.040 -0.965 -11.900 1.00 86.38 202 LEU A C 1
ATOM 1671 O O . LEU A 1 202 ? 24.645 -1.771 -12.607 1.00 86.38 202 LEU A O 1
ATOM 1675 N N . PRO A 1 203 ? 24.551 -0.489 -10.750 1.00 81.88 203 PRO A N 1
ATOM 1676 C CA . PRO A 1 203 ? 25.819 -0.964 -10.202 1.00 81.88 203 PRO A CA 1
ATOM 1677 C C . PRO A 1 203 ? 25.817 -2.478 -9.974 1.00 81.88 203 PRO A C 1
ATOM 1679 O O . PRO A 1 203 ? 24.785 -3.052 -9.603 1.00 81.88 203 PRO A O 1
ATOM 1682 N N . ASP A 1 204 ? 26.982 -3.106 -10.135 1.00 80.12 204 ASP A N 1
ATOM 1683 C CA . ASP A 1 204 ? 27.197 -4.476 -9.674 1.00 80.12 204 ASP A CA 1
ATOM 1684 C C . ASP A 1 204 ? 27.054 -4.548 -8.141 1.00 80.12 204 ASP A C 1
ATOM 1686 O O . ASP A 1 204 ? 27.320 -3.574 -7.433 1.00 80.12 204 ASP A O 1
ATOM 1690 N N . LYS A 1 205 ? 26.555 -5.689 -7.649 1.00 64.00 205 LYS A N 1
ATOM 1691 C CA . LYS A 1 205 ? 26.316 -5.936 -6.218 1.00 64.00 205 LYS A CA 1
ATOM 1692 C C . LYS A 1 205 ? 27.596 -5.941 -5.394 1.00 64.00 205 LYS A C 1
ATOM 1694 O O . LYS A 1 205 ? 28.580 -6.547 -5.868 1.00 64.00 205 LYS A O 1
#

Secondary structure (DSSP, 8-state):
-------------HHHHHHHTTB--TTSTT--SSB-PPPEEETTTTEEE----TTPPBP-HHHHHHHHHHHHH-SSHHHHHHHHHHHSB-S--GGGG-TT--TTTTS---HIIIIIIIIHHHHHHHHTT-SSSSSGGG--TTPPPHHHHHHHHHHHHHHTTTS-GGG-SPP--HHHHGGG--HHHHHHIIIIIHHHHHGGGSPP-

Sequence (205 aa):
FVLHAYIIAWTGDIPALTKIMNITGHNSYHGCRFCNIEGVYSQKYRHVYFPPNPNCTNKDHLDWLRHINEIETATTNREKETLIKNYGIKGKSILFELSSIKFPRSFPIDIMHLFFENIAPQMFKLWSAHFFKDEDLNTVPFTISKSSWDMIGILMQNNKKKMPLVFGRPPRNILKHNAGYKAEEWANWITLYSVPLIKTFLPDK

Radius of gyration: 22.01 Å; Cα contacts (8 Å, |Δi|>4): 256; chains: 1; bounding box: 56×48×62 Å

Mean predicted aligned error: 5.04 Å